Protein AF-A0A662AS68-F1 (afdb_monomer_lite)

Sequence (261 aa):
ACDVFFGNKAKFYAAAYEDQKDNLTLKVEIIEKAESLSNSKEWKETTNELIQLQKRWKEIGPVPRRDSDKLWKRFRAACDTFFNNKSKYFENIDSTFEENLKTKELIVKELEAFSVKDDLKENMAALKDFQSRFNAIGYVPSGKKEWIKDQFRHAQDNLLEKTGMDEYERSVFKFRYRIEGMMHAPRADMKLNFERDKLINKLQQLRSDMGVWENNIGFFKQSDSSEGTIHGFQEKIDEAHKRIEVLEKKIRILDDMENEN

pLDDT: mean 90.78, std 7.27, range [48.0, 98.12]

Structure (mmCIF, N/CA/C/O backbone):
data_AF-A0A662AS68-F1
#
_entry.id   AF-A0A662AS68-F1
#
loop_
_atom_site.group_PDB
_atom_site.id
_atom_site.type_symbol
_atom_site.label_atom_id
_atom_site.label_alt_id
_atom_site.label_comp_id
_atom_site.label_asym_id
_atom_site.label_entity_id
_atom_site.label_seq_id
_atom_site.pdbx_PDB_ins_code
_atom_site.Cartn_x
_atom_site.Cartn_y
_atom_site.Cartn_z
_atom_site.occupancy
_atom_site.B_iso_or_equiv
_atom_site.auth_seq_id
_atom_site.auth_comp_id
_atom_site.auth_asym_id
_atom_site.auth_atom_id
_atom_site.pdbx_PDB_model_num
ATOM 1 N N . ALA A 1 1 ? 46.477 30.763 -58.321 1.00 61.00 1 ALA A N 1
ATOM 2 C CA . ALA A 1 1 ? 45.172 30.907 -57.631 1.00 61.00 1 ALA A CA 1
ATOM 3 C C . ALA A 1 1 ? 44.337 29.621 -57.701 1.00 61.00 1 ALA A C 1
ATOM 5 O O . ALA A 1 1 ? 43.916 29.153 -56.651 1.00 61.00 1 ALA A O 1
ATOM 6 N N . CYS A 1 2 ? 44.156 29.010 -58.885 1.00 64.50 2 CYS A N 1
ATOM 7 C CA . CYS A 1 2 ? 43.445 27.726 -59.035 1.00 64.50 2 CYS A CA 1
ATOM 8 C C . CYS A 1 2 ? 44.091 26.562 -58.256 1.00 64.50 2 CYS A C 1
ATOM 10 O O . CYS A 1 2 ? 43.394 25.892 -57.502 1.00 64.50 2 CYS A O 1
ATOM 12 N N . ASP A 1 3 ? 45.412 26.370 -58.344 1.00 70.56 3 ASP A N 1
ATOM 13 C CA . ASP A 1 3 ? 46.086 25.228 -57.688 1.00 70.56 3 ASP A CA 1
ATOM 14 C C . ASP A 1 3 ? 46.014 25.272 -56.156 1.00 70.56 3 ASP A C 1
ATOM 16 O O . ASP A 1 3 ? 45.835 24.249 -55.497 1.00 70.56 3 ASP A O 1
ATOM 20 N N . VAL A 1 4 ? 46.066 26.475 -55.577 1.00 77.50 4 VAL A N 1
ATOM 21 C CA . VAL A 1 4 ? 45.908 26.687 -54.129 1.00 77.50 4 VAL A CA 1
ATOM 22 C C . VAL A 1 4 ? 44.473 26.376 -53.687 1.00 77.50 4 VAL A C 1
ATOM 24 O O . VAL A 1 4 ? 44.270 25.750 -52.649 1.00 77.50 4 VAL A O 1
ATOM 27 N N . PHE A 1 5 ? 43.469 26.748 -54.490 1.00 80.31 5 PHE A N 1
ATOM 28 C CA . PHE A 1 5 ? 42.065 26.429 -54.220 1.00 80.31 5 PHE A CA 1
ATOM 29 C C . PHE A 1 5 ? 41.790 24.920 -54.294 1.00 80.31 5 PHE A C 1
ATOM 31 O O . PHE A 1 5 ? 41.197 24.370 -53.367 1.00 80.31 5 PHE A O 1
ATOM 38 N N . PHE A 1 6 ? 42.252 24.228 -55.342 1.00 82.75 6 PHE A N 1
ATOM 39 C CA . PHE A 1 6 ? 42.076 22.775 -55.468 1.00 82.75 6 PHE A CA 1
ATOM 40 C C . PHE A 1 6 ? 42.861 21.993 -54.405 1.00 82.75 6 PHE A C 1
ATOM 42 O O . PHE A 1 6 ? 42.336 21.016 -53.871 1.00 82.75 6 PHE A O 1
ATOM 49 N N . GLY A 1 7 ? 44.057 22.456 -54.023 1.00 82.00 7 GLY A N 1
ATOM 50 C CA . GLY A 1 7 ? 44.822 21.887 -52.911 1.00 82.00 7 GLY A CA 1
ATOM 51 C C . GLY A 1 7 ? 44.114 22.037 -51.559 1.00 82.00 7 GLY A C 1
ATOM 52 O O . GLY A 1 7 ? 44.009 21.069 -50.806 1.00 82.00 7 GLY A O 1
ATOM 53 N N . ASN A 1 8 ? 43.557 23.216 -51.266 1.00 84.19 8 ASN A N 1
ATOM 54 C CA . ASN A 1 8 ? 42.771 23.445 -50.047 1.00 84.19 8 ASN A CA 1
ATOM 55 C C . ASN A 1 8 ? 41.463 22.642 -50.046 1.00 84.19 8 ASN A C 1
ATOM 57 O O . ASN A 1 8 ? 41.086 22.072 -49.024 1.00 84.19 8 ASN A O 1
ATOM 61 N N . LYS A 1 9 ? 40.804 22.535 -51.204 1.00 84.19 9 LYS A N 1
ATOM 62 C CA . LYS A 1 9 ? 39.606 21.715 -51.403 1.00 84.19 9 LYS A CA 1
ATOM 63 C C . LYS A 1 9 ? 39.893 20.235 -51.128 1.00 84.19 9 LYS A C 1
ATOM 65 O O . LYS A 1 9 ? 39.152 19.606 -50.383 1.00 84.19 9 LYS A O 1
ATOM 70 N N . ALA A 1 10 ? 40.980 19.688 -51.675 1.00 84.62 10 ALA A N 1
ATOM 71 C CA . ALA A 1 10 ? 41.384 18.303 -51.438 1.00 84.62 10 ALA A CA 1
ATOM 72 C C . ALA A 1 10 ? 41.679 18.029 -49.954 1.00 84.62 10 ALA A C 1
ATOM 74 O O . ALA A 1 10 ? 41.188 17.043 -49.410 1.00 84.62 10 ALA A O 1
ATOM 75 N N . LYS A 1 11 ? 42.402 18.935 -49.277 1.00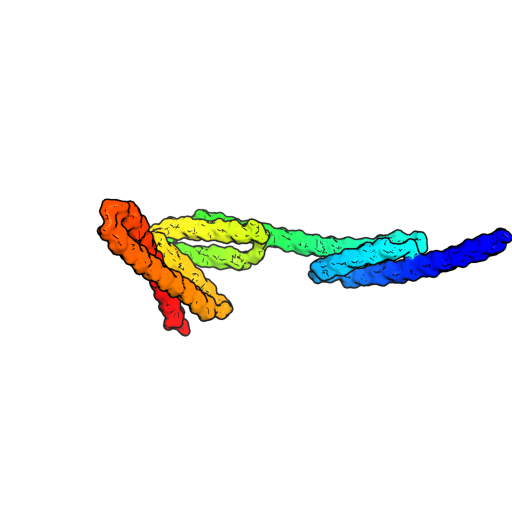 87.06 11 LYS A N 1
ATOM 76 C CA . LYS A 1 11 ? 42.659 18.840 -47.829 1.00 87.06 11 LYS A CA 1
ATOM 77 C C . LYS A 1 11 ? 41.370 18.868 -47.002 1.00 87.06 11 LYS A C 1
ATOM 79 O O . LYS A 1 11 ? 41.227 18.066 -46.088 1.00 87.06 11 LYS A O 1
ATOM 84 N N . PHE A 1 12 ? 40.422 19.742 -47.344 1.00 86.19 12 PHE A N 1
ATOM 85 C CA . PHE A 1 12 ? 39.125 19.827 -46.667 1.00 86.19 12 PHE A CA 1
ATOM 86 C C . PHE A 1 12 ? 38.309 18.533 -46.801 1.00 86.19 12 PHE A C 1
ATOM 88 O O . PHE A 1 12 ? 37.797 18.028 -45.807 1.00 86.19 12 PHE A O 1
ATOM 95 N N . TYR A 1 13 ? 38.213 17.962 -48.007 1.00 85.44 13 TYR A N 1
ATOM 96 C CA . TYR A 1 13 ? 37.494 16.697 -48.202 1.00 85.44 13 TYR A CA 1
ATOM 97 C C . TYR A 1 13 ? 38.197 15.502 -47.556 1.00 85.44 13 TYR A C 1
ATOM 99 O O . TYR A 1 13 ? 37.508 14.599 -47.091 1.00 85.44 13 TYR A O 1
ATOM 107 N N . ALA A 1 14 ? 39.533 15.493 -47.506 1.00 85.44 14 ALA A N 1
ATOM 108 C CA . ALA A 1 14 ? 40.285 14.460 -46.800 1.00 85.44 14 ALA A CA 1
ATOM 109 C C . ALA A 1 14 ? 40.010 14.509 -45.287 1.00 85.44 14 ALA A C 1
ATOM 111 O O . ALA A 1 14 ? 39.657 13.486 -44.708 1.00 85.44 14 ALA A O 1
ATOM 112 N N . ALA A 1 15 ? 40.060 15.700 -44.678 1.00 87.38 15 ALA A N 1
ATOM 113 C CA . ALA A 1 15 ? 39.722 15.891 -43.265 1.00 87.38 15 ALA A CA 1
ATOM 114 C C . ALA A 1 15 ? 38.260 15.513 -42.965 1.00 87.38 15 ALA A C 1
ATOM 116 O O . ALA A 1 15 ? 37.994 14.734 -42.059 1.00 87.38 15 ALA A O 1
ATOM 117 N N . ALA A 1 16 ? 37.309 15.959 -43.794 1.00 87.50 16 ALA A N 1
ATOM 118 C CA . ALA A 1 16 ? 35.896 15.613 -43.628 1.00 87.50 16 ALA A CA 1
ATOM 119 C C . ALA A 1 16 ? 35.608 14.108 -43.797 1.00 87.50 16 ALA A C 1
ATOM 121 O O . ALA A 1 16 ? 34.606 13.608 -43.280 1.00 87.50 16 ALA A O 1
ATOM 122 N N . TYR A 1 17 ? 36.439 13.388 -44.556 1.00 87.44 17 TYR A N 1
ATOM 123 C CA . TYR A 1 17 ? 36.350 11.935 -44.698 1.00 87.44 17 TYR A CA 1
ATOM 124 C C . TYR A 1 17 ? 36.891 11.208 -43.459 1.00 87.44 17 TYR A C 1
ATOM 126 O O . TYR A 1 17 ? 36.276 10.238 -43.015 1.00 87.44 17 TYR A O 1
ATOM 134 N N . GLU A 1 18 ? 37.992 11.696 -42.882 1.00 89.69 18 GLU A N 1
ATOM 135 C CA . GLU A 1 18 ? 38.536 11.220 -41.603 1.00 89.69 18 GLU A CA 1
ATOM 136 C C . GLU A 1 18 ? 37.505 11.410 -40.473 1.00 89.69 18 GLU A C 1
ATOM 138 O O . GLU A 1 18 ? 37.104 10.434 -39.840 1.00 89.69 18 GLU A O 1
ATOM 143 N N . ASP A 1 19 ? 36.933 12.614 -40.341 1.00 92.06 19 ASP A N 1
ATOM 144 C CA . ASP A 1 19 ? 35.893 12.925 -39.348 1.00 92.06 19 ASP A CA 1
ATOM 145 C C . ASP A 1 19 ? 34.659 12.014 -39.493 1.00 92.06 19 ASP A C 1
ATOM 147 O O . ASP A 1 19 ? 34.072 11.552 -38.514 1.00 92.06 19 ASP A O 1
ATOM 151 N N . GLN A 1 20 ? 34.243 11.720 -40.731 1.00 92.12 20 GLN A N 1
ATOM 152 C CA . GLN A 1 20 ? 33.129 10.805 -41.001 1.00 92.12 20 GLN A CA 1
ATOM 153 C C . GLN A 1 20 ? 33.424 9.366 -40.563 1.00 92.12 20 GLN A C 1
ATOM 155 O O . GLN A 1 20 ? 32.498 8.659 -40.155 1.00 92.12 20 GLN A O 1
ATOM 160 N N . LYS A 1 21 ? 34.682 8.922 -40.652 1.00 91.88 21 LYS A N 1
ATOM 161 C CA . LYS A 1 21 ? 35.120 7.591 -40.216 1.00 91.88 21 LYS A CA 1
ATOM 162 C C . LYS A 1 21 ? 35.175 7.496 -38.688 1.00 91.88 21 LYS A C 1
ATOM 164 O O . LYS A 1 21 ? 34.747 6.484 -38.128 1.00 91.88 21 LYS A O 1
ATOM 169 N N . ASP A 1 22 ? 35.599 8.556 -38.013 1.00 94.00 22 ASP A N 1
ATOM 170 C CA . ASP A 1 22 ? 35.577 8.625 -36.549 1.00 94.00 22 ASP A CA 1
ATOM 171 C C . ASP A 1 22 ? 34.136 8.657 -36.025 1.00 94.00 22 ASP A C 1
ATOM 173 O O . ASP A 1 22 ? 33.757 7.859 -35.164 1.00 94.00 22 ASP A O 1
ATOM 177 N N . ASN A 1 23 ? 33.275 9.475 -36.641 1.00 94.81 23 ASN A N 1
ATOM 178 C CA . ASN A 1 23 ? 31.839 9.498 -36.356 1.00 94.81 23 ASN A CA 1
ATOM 179 C C . ASN A 1 23 ? 31.177 8.130 -36.582 1.00 94.81 23 ASN A C 1
ATOM 181 O O . ASN A 1 23 ? 30.264 7.755 -35.841 1.00 94.81 23 ASN A O 1
ATOM 185 N N . LEU A 1 24 ? 31.612 7.383 -37.605 1.00 94.44 24 LEU A N 1
ATOM 186 C CA . LEU A 1 24 ? 31.125 6.031 -37.878 1.00 94.44 24 LEU A CA 1
ATOM 187 C C . LEU A 1 24 ? 31.453 5.097 -36.710 1.00 94.44 24 LEU A C 1
ATOM 189 O O . LEU A 1 24 ? 30.554 4.425 -36.209 1.00 94.44 24 LEU A O 1
ATOM 193 N N . THR A 1 25 ? 32.707 5.101 -36.256 1.00 95.06 25 THR A N 1
ATOM 194 C CA . THR A 1 25 ? 33.178 4.288 -35.124 1.00 95.06 25 THR A CA 1
ATOM 195 C C . THR A 1 25 ? 32.387 4.609 -33.857 1.00 95.06 25 THR A C 1
ATOM 197 O O . THR A 1 25 ? 31.791 3.715 -33.260 1.00 95.06 25 THR A O 1
ATOM 200 N N . LEU A 1 26 ? 32.253 5.894 -33.518 1.00 96.38 26 LEU A N 1
ATOM 201 C CA . LEU A 1 26 ? 31.494 6.337 -32.345 1.00 96.38 26 LEU A CA 1
ATOM 202 C C . LEU A 1 26 ? 30.012 5.928 -32.406 1.00 96.38 26 LEU A C 1
ATOM 204 O O . LEU A 1 26 ? 29.429 5.533 -31.395 1.00 96.38 26 LEU A O 1
ATOM 208 N N . LYS A 1 27 ? 29.378 6.000 -33.586 1.00 96.19 27 LYS A N 1
ATOM 209 C CA . LYS A 1 27 ? 27.985 5.548 -33.754 1.00 96.19 27 LYS A CA 1
ATOM 210 C C . LYS A 1 27 ? 27.854 4.032 -33.638 1.00 96.19 27 LYS A C 1
ATOM 212 O O . LYS A 1 27 ? 26.851 3.572 -33.096 1.00 96.19 27 LYS A O 1
ATOM 217 N N . VAL A 1 28 ? 28.837 3.264 -34.109 1.00 96.56 28 VAL A N 1
ATOM 218 C CA . VAL A 1 28 ? 28.867 1.804 -33.937 1.00 96.56 28 VAL A CA 1
ATOM 219 C C . VAL A 1 28 ? 28.997 1.431 -32.459 1.00 96.56 28 VAL A C 1
ATOM 221 O O . VAL A 1 28 ? 28.195 0.631 -31.989 1.00 96.56 28 VAL A O 1
ATOM 224 N N . GLU A 1 29 ? 29.893 2.071 -31.704 1.00 96.94 29 GLU A N 1
ATOM 225 C CA . GLU A 1 29 ? 30.041 1.838 -30.256 1.00 96.94 29 GLU A CA 1
ATOM 226 C C . GLU A 1 29 ? 28.741 2.118 -29.486 1.00 96.94 29 GLU A C 1
ATOM 228 O O . GLU A 1 29 ? 28.325 1.334 -28.630 1.00 96.94 29 GLU A O 1
ATOM 233 N N . ILE A 1 30 ? 28.056 3.221 -29.814 1.00 97.44 30 ILE A N 1
ATOM 234 C CA . ILE A 1 30 ? 26.751 3.550 -29.223 1.00 97.44 30 ILE A CA 1
ATOM 235 C C . ILE A 1 30 ? 25.722 2.456 -29.509 1.00 97.44 30 ILE A C 1
ATOM 237 O O . ILE A 1 30 ? 24.948 2.092 -28.621 1.00 97.44 30 ILE A O 1
ATOM 241 N N . ILE A 1 31 ? 25.696 1.946 -30.741 1.00 97.62 31 ILE A N 1
ATOM 242 C CA . ILE A 1 31 ? 24.777 0.882 -31.142 1.00 97.62 31 ILE A CA 1
ATOM 243 C C . ILE A 1 31 ? 25.064 -0.396 -30.368 1.00 97.62 31 ILE A C 1
ATOM 245 O O . ILE A 1 31 ? 24.139 -0.955 -29.793 1.00 97.62 31 ILE A O 1
ATOM 249 N N . GLU A 1 32 ? 26.316 -0.840 -30.323 1.00 97.44 32 GLU A N 1
ATOM 250 C CA . GLU A 1 32 ? 26.703 -2.070 -29.624 1.00 97.44 32 GLU A CA 1
ATOM 251 C C . GLU A 1 32 ? 26.361 -1.986 -28.137 1.00 97.44 32 GLU A C 1
ATOM 253 O O . GLU A 1 32 ? 25.820 -2.929 -27.552 1.00 97.44 32 GLU A O 1
ATOM 258 N N . LYS A 1 33 ? 26.577 -0.813 -27.534 1.00 96.75 33 LYS A N 1
ATOM 259 C CA . LYS A 1 33 ? 26.165 -0.573 -26.157 1.00 96.75 33 LYS A CA 1
ATOM 260 C C . LYS A 1 33 ? 24.644 -0.639 -26.003 1.00 96.75 33 LYS A C 1
ATOM 262 O O . LYS A 1 33 ? 24.166 -1.336 -25.110 1.00 96.75 33 LYS A O 1
ATOM 267 N N . ALA A 1 34 ? 23.874 0.012 -26.873 1.00 96.94 34 ALA A N 1
ATOM 268 C CA . ALA A 1 34 ? 22.412 -0.048 -26.834 1.00 96.94 34 ALA A CA 1
ATOM 269 C C . ALA A 1 34 ? 21.870 -1.472 -27.052 1.00 96.94 34 ALA A C 1
ATOM 271 O O . ALA A 1 34 ? 20.914 -1.879 -26.395 1.00 96.94 34 ALA A O 1
ATOM 272 N N . GLU A 1 35 ? 22.497 -2.254 -27.929 1.00 97.19 35 GLU A N 1
ATOM 273 C CA . GLU A 1 35 ? 22.156 -3.657 -28.172 1.00 97.19 35 GLU A CA 1
ATOM 274 C C . GLU A 1 35 ? 22.416 -4.524 -26.941 1.00 97.19 35 GLU A C 1
ATOM 276 O O . GLU A 1 35 ? 21.543 -5.309 -26.567 1.00 97.19 35 GLU A O 1
ATOM 281 N N . SER A 1 36 ? 23.547 -4.327 -26.254 1.00 97.00 36 SER A N 1
ATOM 282 C CA . SER A 1 36 ? 23.847 -5.035 -24.999 1.00 97.00 36 SER A CA 1
ATOM 283 C C . SER A 1 36 ? 22.804 -4.776 -23.903 1.00 97.00 36 SER A C 1
ATOM 285 O O . SER A 1 36 ? 22.556 -5.629 -23.054 1.00 97.00 36 SER A O 1
ATOM 287 N N . LEU A 1 37 ? 22.148 -3.615 -23.960 1.00 96.25 37 LEU A N 1
ATOM 288 C CA . LEU A 1 37 ? 21.135 -3.166 -23.008 1.00 96.25 37 LEU A CA 1
ATOM 289 C C . LEU A 1 37 ? 19.699 -3.538 -23.409 1.00 96.25 37 LEU A C 1
ATOM 291 O O . LEU A 1 37 ? 18.792 -3.454 -22.582 1.00 96.25 37 LEU A O 1
ATOM 295 N N . SER A 1 38 ? 19.477 -3.970 -24.654 1.00 93.62 38 SER A N 1
ATOM 296 C CA . SER A 1 38 ? 18.140 -4.161 -25.241 1.00 93.62 38 SER A CA 1
ATOM 297 C C . SER A 1 38 ? 17.237 -5.149 -24.481 1.00 93.62 38 SER A C 1
ATOM 299 O O . SER A 1 38 ? 16.014 -5.000 -24.478 1.00 93.62 38 SER A O 1
ATOM 301 N N . ASN A 1 39 ? 17.838 -6.126 -23.794 1.00 93.56 39 ASN A N 1
ATOM 302 C CA . ASN A 1 39 ? 17.148 -7.159 -23.010 1.00 93.56 39 ASN A CA 1
ATOM 303 C C . ASN A 1 39 ? 17.346 -7.017 -21.489 1.00 93.56 39 ASN A C 1
ATOM 305 O O . ASN A 1 39 ? 16.973 -7.918 -20.735 1.00 93.56 39 ASN A O 1
ATOM 309 N N . SER A 1 40 ? 17.946 -5.916 -21.029 1.00 94.38 40 SER A N 1
ATOM 310 C CA . SER A 1 40 ? 18.105 -5.643 -19.598 1.00 94.38 40 SER A CA 1
ATOM 311 C C . SER A 1 40 ? 16.744 -5.519 -18.909 1.00 94.38 40 SER A C 1
ATOM 313 O O . SER A 1 40 ? 15.815 -4.928 -19.459 1.00 94.38 40 SER A O 1
ATOM 315 N N . LYS A 1 41 ? 1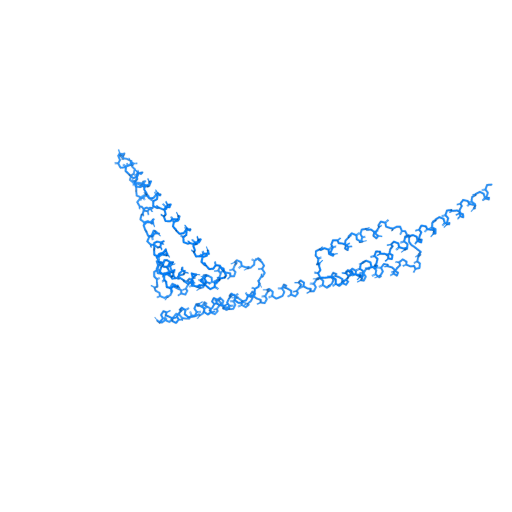6.643 -6.042 -17.683 1.00 93.00 41 LYS A N 1
ATOM 316 C CA . LYS A 1 41 ? 15.470 -5.884 -16.804 1.00 93.00 41 LYS A CA 1
ATOM 317 C C . LYS A 1 41 ? 15.660 -4.782 -15.758 1.00 93.00 41 LYS A C 1
ATOM 319 O O . LYS A 1 41 ? 14.727 -4.484 -15.016 1.00 93.00 41 LYS A O 1
ATOM 324 N N . GLU A 1 42 ? 16.827 -4.137 -15.731 1.00 94.62 42 GLU A N 1
ATOM 325 C CA . GLU A 1 42 ? 17.116 -2.991 -14.865 1.00 94.62 42 GLU A CA 1
ATOM 326 C C . GLU A 1 42 ? 16.478 -1.720 -15.441 1.00 94.62 42 GLU A C 1
ATOM 328 O O . GLU A 1 42 ? 17.136 -0.813 -15.955 1.00 94.62 42 GLU A O 1
ATOM 333 N N . TRP A 1 43 ? 15.141 -1.669 -15.405 1.00 94.25 43 TRP A N 1
ATOM 334 C CA . TRP A 1 43 ? 14.343 -0.728 -16.191 1.00 94.25 43 TRP A CA 1
ATOM 335 C C . TRP A 1 43 ? 14.740 0.733 -15.997 1.00 94.25 43 TRP A C 1
ATOM 337 O O . TRP A 1 43 ? 14.751 1.495 -16.963 1.00 94.25 43 TRP A O 1
ATOM 347 N N . LYS A 1 44 ? 15.037 1.152 -14.764 1.00 92.88 44 LYS A N 1
ATOM 348 C CA . LYS A 1 44 ? 15.368 2.546 -14.443 1.00 92.88 44 LYS A CA 1
ATOM 349 C C . LYS A 1 44 ? 16.762 2.921 -14.941 1.00 92.88 44 LYS A C 1
ATOM 351 O O . LYS A 1 44 ? 16.904 3.917 -15.647 1.00 92.88 44 LYS A O 1
ATOM 356 N N . GLU A 1 45 ? 17.762 2.121 -14.591 1.00 96.50 45 GLU A N 1
ATOM 357 C CA . GLU A 1 45 ? 19.161 2.371 -14.944 1.00 96.50 45 GLU A CA 1
ATOM 358 C C . GLU A 1 45 ? 19.358 2.310 -16.457 1.00 96.50 45 GLU A C 1
ATOM 360 O O . GLU A 1 45 ? 19.855 3.264 -17.054 1.00 96.50 45 GLU A O 1
ATOM 365 N N . THR A 1 46 ? 18.832 1.266 -17.101 1.00 96.62 46 THR A N 1
ATOM 366 C CA . THR A 1 46 ? 18.925 1.111 -18.552 1.00 96.62 46 THR A CA 1
ATOM 367 C C . THR A 1 46 ? 18.139 2.185 -19.315 1.00 96.62 46 THR A C 1
ATOM 369 O O . THR A 1 46 ? 18.607 2.649 -20.353 1.00 96.62 46 THR A O 1
ATOM 372 N N . THR A 1 47 ? 16.995 2.666 -18.800 1.00 96.38 47 THR A N 1
ATOM 373 C CA . THR A 1 47 ? 16.295 3.821 -19.411 1.00 96.38 47 THR A CA 1
ATOM 374 C C . THR A 1 47 ? 17.201 5.052 -19.428 1.00 96.38 47 THR A C 1
ATOM 376 O O . THR A 1 47 ? 17.314 5.715 -20.458 1.00 96.38 47 THR A O 1
ATOM 379 N N . ASN A 1 48 ? 17.856 5.357 -18.304 1.00 97.19 48 ASN A N 1
ATOM 380 C CA . ASN A 1 48 ? 18.749 6.509 -18.210 1.00 97.19 48 ASN A CA 1
ATOM 381 C C . ASN A 1 48 ? 19.934 6.368 -19.170 1.00 97.19 48 ASN A C 1
ATOM 383 O O . ASN A 1 48 ? 20.263 7.319 -19.878 1.00 97.19 48 ASN A O 1
ATOM 387 N N . GLU A 1 49 ? 20.538 5.183 -19.232 1.00 97.00 49 GLU A N 1
ATOM 388 C CA . GLU A 1 49 ? 21.677 4.907 -20.105 1.00 97.00 49 GLU A CA 1
ATOM 389 C C . GLU A 1 49 ? 21.309 5.025 -21.592 1.00 97.00 49 GLU A C 1
ATOM 391 O O . GLU A 1 49 ? 21.988 5.731 -22.338 1.00 97.00 49 GLU A O 1
ATOM 396 N N . LEU A 1 50 ? 20.181 4.449 -22.021 1.00 96.81 50 LEU A N 1
ATOM 397 C CA . LEU A 1 50 ? 19.697 4.583 -23.400 1.00 96.81 50 LEU A CA 1
ATOM 398 C C . LEU A 1 50 ? 19.362 6.038 -23.764 1.00 96.81 50 LEU A C 1
ATOM 400 O O . LEU A 1 50 ? 19.653 6.462 -24.882 1.00 96.81 50 LEU A O 1
ATOM 404 N N . ILE A 1 51 ? 18.812 6.833 -22.837 1.00 96.25 51 ILE A N 1
ATOM 405 C CA . ILE A 1 51 ? 18.583 8.272 -23.057 1.00 96.25 51 ILE A CA 1
ATOM 406 C C . ILE A 1 51 ? 19.912 9.009 -23.270 1.00 96.25 51 ILE A C 1
ATOM 408 O O . ILE A 1 51 ? 19.999 9.872 -24.146 1.00 96.25 51 ILE A O 1
ATOM 412 N N . GLN A 1 52 ? 20.958 8.677 -22.507 1.00 97.38 52 GLN A N 1
ATOM 413 C CA . GLN A 1 52 ? 22.282 9.279 -22.700 1.00 97.38 52 GLN A CA 1
ATOM 414 C C . GLN A 1 52 ? 22.904 8.870 -24.038 1.00 97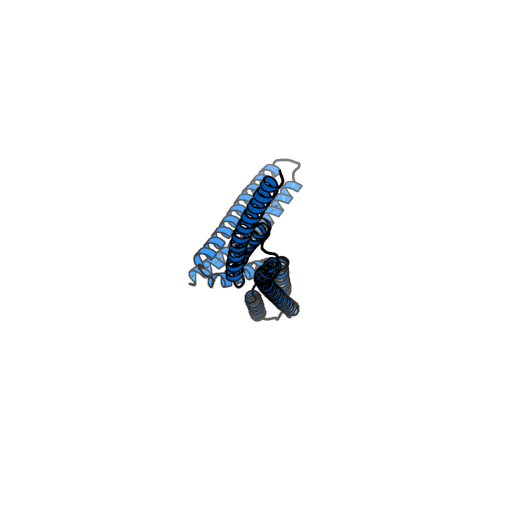.38 52 GLN A C 1
ATOM 416 O O . GLN A 1 52 ? 23.434 9.720 -24.752 1.00 97.38 52 GLN A O 1
ATOM 421 N N . LEU A 1 53 ? 22.767 7.603 -24.434 1.00 97.19 53 LEU A N 1
ATOM 422 C CA . LEU A 1 53 ? 23.202 7.130 -25.749 1.00 97.19 53 LEU A CA 1
ATOM 423 C C . LEU A 1 53 ? 22.464 7.849 -26.888 1.00 97.19 53 LEU A C 1
ATOM 425 O O . LEU A 1 53 ? 23.094 8.250 -27.863 1.00 97.19 53 LEU A O 1
ATOM 429 N N . GLN A 1 54 ? 21.157 8.095 -26.752 1.00 95.25 54 GLN A N 1
ATOM 430 C CA . GLN A 1 54 ? 20.382 8.878 -27.723 1.00 95.25 54 GLN A CA 1
ATOM 431 C C . GLN A 1 54 ? 20.838 10.339 -27.813 1.00 95.25 54 GLN A C 1
ATOM 433 O O . GLN A 1 54 ? 20.800 10.917 -28.900 1.00 95.25 54 GLN A O 1
ATOM 438 N N . LYS A 1 55 ? 21.255 10.952 -26.698 1.00 96.56 55 LYS A N 1
ATOM 439 C CA . LYS A 1 55 ? 21.840 12.303 -26.700 1.00 96.56 55 LYS A CA 1
ATOM 440 C C . LYS A 1 55 ? 23.189 12.308 -27.414 1.00 96.56 55 LYS A C 1
ATOM 442 O O . LYS A 1 55 ? 23.338 13.032 -28.394 1.00 96.56 55 LYS A O 1
ATOM 447 N N . ARG A 1 56 ? 24.103 11.415 -27.020 1.00 94.75 56 ARG A N 1
ATOM 448 C CA . ARG A 1 56 ? 25.428 11.276 -27.642 1.00 94.75 56 ARG A CA 1
ATOM 449 C C . ARG A 1 56 ? 25.326 10.982 -29.141 1.00 94.75 56 ARG A C 1
ATOM 451 O O . ARG A 1 56 ? 26.061 11.550 -29.936 1.00 94.75 56 ARG A O 1
ATOM 458 N N . TRP A 1 57 ? 24.359 10.163 -29.556 1.00 95.44 57 TRP A N 1
ATOM 459 C CA . TRP A 1 57 ? 24.085 9.889 -30.969 1.00 95.44 57 TRP A CA 1
ATOM 460 C C . TRP A 1 57 ? 23.794 11.157 -31.786 1.00 95.44 57 TRP A C 1
ATOM 462 O O . TRP A 1 57 ? 24.236 11.259 -32.932 1.00 95.44 57 TRP A O 1
ATOM 472 N N . LYS A 1 58 ? 23.037 12.105 -31.213 1.00 93.38 58 LYS A N 1
ATOM 473 C CA . LYS A 1 58 ? 22.672 13.379 -31.857 1.00 93.38 58 LYS A CA 1
ATOM 474 C C . LYS A 1 58 ? 23.831 14.373 -31.897 1.00 93.38 58 LYS A C 1
ATOM 476 O O . LYS A 1 58 ? 23.855 15.216 -32.785 1.00 93.38 58 LYS A O 1
ATOM 481 N N . GLU A 1 59 ? 24.752 14.280 -30.943 1.00 95.19 59 GLU A N 1
ATOM 482 C CA . GLU A 1 59 ? 25.957 15.114 -30.877 1.00 95.19 59 GLU A CA 1
ATOM 483 C C . GLU A 1 59 ? 27.010 14.680 -31.905 1.00 95.19 59 GLU A C 1
ATOM 485 O O . GLU A 1 59 ? 27.777 15.511 -32.386 1.00 95.19 59 GLU A O 1
ATOM 490 N N . ILE A 1 60 ? 27.030 13.397 -32.286 1.00 93.12 60 ILE A N 1
ATOM 491 C CA . ILE A 1 60 ? 27.955 12.900 -33.307 1.00 93.12 60 ILE A CA 1
ATOM 492 C C . ILE A 1 60 ? 27.550 13.416 -34.690 1.00 93.12 60 ILE A C 1
ATOM 494 O O . ILE A 1 60 ? 26.415 13.232 -35.149 1.00 93.12 60 ILE A O 1
ATOM 498 N N . GLY A 1 61 ? 28.539 13.974 -35.387 1.00 89.25 61 GLY A N 1
ATOM 499 C CA . GLY A 1 61 ? 28.414 14.527 -36.726 1.00 89.25 61 GLY A CA 1
ATOM 500 C C . GLY A 1 61 ? 28.010 13.522 -37.821 1.00 89.25 61 GLY A C 1
ATOM 501 O O . GLY A 1 61 ? 27.608 12.374 -37.569 1.00 89.25 61 GLY A O 1
ATOM 502 N N . PRO A 1 62 ? 28.052 13.959 -39.090 1.00 90.25 62 PRO A N 1
ATOM 503 C CA . PRO A 1 62 ? 27.646 13.129 -40.214 1.00 90.25 62 PRO A CA 1
ATOM 504 C C . PRO A 1 62 ? 28.564 11.910 -40.375 1.00 90.25 62 PRO A C 1
ATOM 506 O O . PRO A 1 62 ? 29.752 11.949 -40.064 1.00 90.25 62 PRO A O 1
ATOM 509 N N . VAL A 1 63 ? 27.989 10.833 -40.902 1.00 93.12 63 VAL A N 1
ATOM 510 C CA . VAL A 1 63 ? 28.678 9.597 -41.309 1.00 93.12 63 VAL A CA 1
ATOM 511 C C . VAL A 1 63 ? 28.517 9.416 -42.820 1.00 93.12 63 VAL A C 1
ATOM 513 O O . VAL A 1 63 ? 27.664 10.092 -43.412 1.00 93.12 63 VAL A O 1
ATOM 516 N N . PRO A 1 64 ? 29.272 8.511 -43.471 1.00 90.44 64 PRO A N 1
ATOM 517 C CA . PRO A 1 64 ? 29.103 8.249 -44.893 1.00 90.44 64 PRO A CA 1
ATOM 518 C C . PRO A 1 64 ? 27.643 7.925 -45.224 1.00 90.44 64 PRO A C 1
ATOM 520 O O . PRO A 1 64 ? 26.992 7.128 -44.542 1.00 90.44 64 PRO A O 1
ATOM 523 N N . ARG A 1 65 ? 27.112 8.539 -46.290 1.00 85.75 65 ARG A N 1
ATOM 524 C CA . ARG A 1 65 ? 25.682 8.441 -46.652 1.00 85.75 65 ARG A CA 1
ATOM 525 C C . ARG A 1 65 ? 25.175 7.001 -46.747 1.00 85.75 65 ARG A C 1
ATOM 527 O O . ARG A 1 65 ? 24.036 6.740 -46.385 1.00 85.75 65 ARG A O 1
ATOM 534 N N . ARG A 1 66 ? 26.024 6.074 -47.203 1.00 90.56 66 ARG A N 1
ATOM 535 C CA . ARG A 1 66 ? 25.691 4.649 -47.347 1.00 90.56 66 ARG A CA 1
ATOM 536 C C . ARG A 1 66 ? 25.380 3.967 -46.009 1.00 90.56 66 ARG A C 1
ATOM 538 O O . ARG A 1 66 ? 24.585 3.033 -45.982 1.00 90.56 66 ARG A O 1
ATOM 545 N N . ASP A 1 67 ? 25.990 4.427 -44.920 1.00 91.12 67 ASP A N 1
ATOM 546 C CA . ASP A 1 67 ? 25.912 3.778 -43.608 1.00 91.12 67 ASP A CA 1
ATOM 547 C C . ASP A 1 67 ? 24.914 4.467 -42.667 1.00 91.12 67 ASP A C 1
ATOM 549 O O . ASP A 1 67 ? 24.405 3.833 -41.743 1.00 91.12 67 ASP A O 1
ATOM 553 N N . SER A 1 68 ? 24.576 5.736 -42.924 1.00 90.69 68 SER A N 1
ATOM 554 C CA . SER A 1 68 ? 23.722 6.554 -42.051 1.00 90.69 68 SER A CA 1
ATOM 555 C C . SER A 1 68 ? 22.378 5.895 -41.719 1.00 90.69 68 SER A C 1
ATOM 557 O O . SER A 1 68 ? 22.074 5.686 -40.541 1.00 90.69 68 SER A O 1
ATOM 559 N N . ASP A 1 69 ? 21.615 5.488 -42.737 1.00 93.25 69 ASP A N 1
ATOM 560 C CA . ASP A 1 69 ? 20.299 4.866 -42.545 1.00 93.25 69 ASP A CA 1
ATOM 561 C C . ASP A 1 69 ? 20.398 3.500 -41.864 1.00 93.25 69 ASP A C 1
ATOM 563 O O . ASP A 1 69 ? 19.569 3.153 -41.021 1.00 93.25 69 ASP A O 1
ATOM 567 N N . LYS A 1 70 ? 21.421 2.713 -42.219 1.00 95.44 70 LYS A N 1
ATOM 568 C CA . LYS A 1 70 ? 21.643 1.381 -41.650 1.00 95.44 70 LYS A CA 1
ATOM 569 C C . LYS A 1 70 ? 21.933 1.476 -40.155 1.00 95.44 70 LYS A C 1
ATOM 571 O O . LYS A 1 70 ? 21.325 0.752 -39.369 1.00 95.44 70 LYS A O 1
ATOM 576 N N . LEU A 1 71 ? 22.836 2.376 -39.768 1.00 95.50 71 LEU A N 1
ATOM 577 C CA . LEU A 1 71 ? 23.197 2.588 -38.372 1.00 95.50 71 LEU A CA 1
ATOM 578 C C . LEU A 1 71 ? 22.010 3.133 -37.575 1.00 95.50 71 LEU A C 1
ATOM 580 O O . LEU A 1 71 ? 21.734 2.635 -36.487 1.00 95.50 71 LEU A O 1
ATOM 584 N N . TRP A 1 72 ? 21.260 4.090 -38.129 1.00 94.81 72 TRP A N 1
ATOM 585 C CA . TRP A 1 72 ? 20.073 4.621 -37.462 1.00 94.81 72 TRP A CA 1
ATOM 586 C C . TRP A 1 72 ? 19.010 3.548 -37.217 1.00 94.81 72 TRP A C 1
ATOM 588 O O . TRP A 1 72 ? 18.497 3.435 -36.104 1.00 94.81 72 TRP A O 1
ATOM 598 N N . LYS A 1 73 ? 18.711 2.718 -38.226 1.00 96.88 73 LYS A N 1
ATOM 599 C CA . LYS A 1 73 ? 17.765 1.602 -38.078 1.00 96.88 73 LYS A CA 1
ATOM 600 C C . LYS A 1 73 ? 18.216 0.618 -36.999 1.00 96.88 73 LYS A C 1
ATOM 602 O O . LYS A 1 73 ? 17.390 0.206 -36.191 1.00 96.88 73 LYS A O 1
ATOM 607 N N . ARG A 1 74 ? 19.510 0.277 -36.960 1.00 97.06 74 ARG A N 1
ATOM 608 C CA . ARG A 1 74 ? 20.084 -0.643 -35.963 1.00 97.06 74 ARG A CA 1
ATOM 609 C C . ARG A 1 74 ? 20.003 -0.065 -34.545 1.00 97.06 74 ARG A C 1
ATOM 611 O O . ARG A 1 74 ? 19.489 -0.729 -33.652 1.00 97.06 74 ARG A O 1
ATOM 618 N N . PHE A 1 75 ? 20.409 1.193 -34.360 1.00 97.06 75 PHE A N 1
ATOM 619 C CA . PHE A 1 75 ? 20.310 1.885 -33.071 1.00 97.06 75 PHE A CA 1
ATOM 620 C C . PHE A 1 75 ? 18.866 1.950 -32.570 1.00 97.06 75 PHE A C 1
ATOM 622 O O . PHE A 1 75 ? 18.567 1.583 -31.434 1.00 97.06 75 PHE A O 1
ATOM 629 N N . ARG A 1 76 ? 17.953 2.377 -33.449 1.00 96.75 76 ARG A N 1
ATOM 630 C CA . ARG A 1 76 ? 16.537 2.496 -33.119 1.00 96.75 76 ARG A CA 1
ATOM 631 C C . ARG A 1 76 ? 15.931 1.147 -32.747 1.00 96.75 76 ARG A C 1
ATOM 633 O O . ARG A 1 76 ? 15.232 1.079 -31.747 1.00 96.75 76 ARG A O 1
ATOM 640 N N . ALA A 1 77 ? 16.231 0.086 -33.494 1.00 97.62 77 ALA A N 1
ATOM 641 C CA . ALA A 1 77 ? 15.732 -1.253 -33.192 1.00 97.62 77 ALA A CA 1
ATOM 642 C C . ALA A 1 77 ? 16.156 -1.734 -31.792 1.00 97.62 77 ALA A C 1
ATOM 644 O O . ALA A 1 77 ? 15.340 -2.315 -31.075 1.00 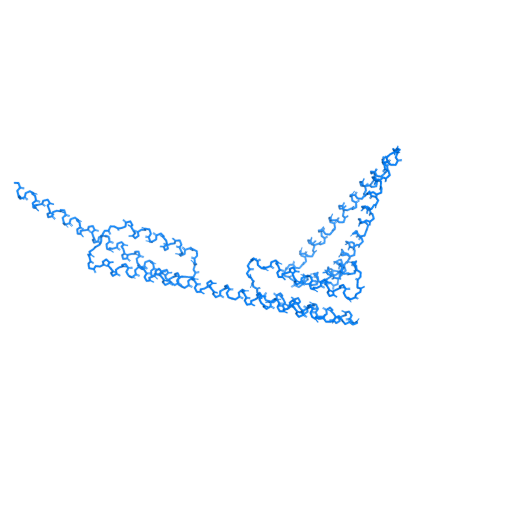97.62 77 ALA A O 1
ATOM 645 N N . ALA A 1 78 ? 17.394 -1.449 -31.371 1.00 96.00 78 ALA A N 1
ATOM 646 C CA . ALA A 1 78 ? 17.870 -1.777 -30.028 1.00 96.00 78 ALA A CA 1
ATOM 647 C C . ALA A 1 78 ? 17.096 -1.014 -28.936 1.00 96.00 78 ALA A C 1
ATOM 649 O O . ALA A 1 78 ? 16.633 -1.620 -27.967 1.00 96.00 78 ALA A O 1
ATOM 650 N N . CYS A 1 79 ? 16.890 0.298 -29.117 1.00 96.44 79 CYS A N 1
ATOM 651 C CA . CYS A 1 79 ? 16.080 1.104 -28.200 1.00 96.44 79 CYS A CA 1
ATOM 652 C C . CYS A 1 79 ? 14.617 0.636 -28.155 1.00 96.44 79 CYS A C 1
ATOM 654 O O . CYS A 1 79 ? 14.071 0.442 -27.070 1.00 96.44 79 CYS A O 1
ATOM 656 N N . ASP A 1 80 ? 13.992 0.441 -29.319 1.00 97.00 80 ASP A N 1
ATOM 657 C CA . ASP A 1 80 ? 12.591 0.030 -29.441 1.00 97.00 80 ASP A CA 1
ATOM 658 C C . ASP A 1 80 ? 12.372 -1.334 -28.769 1.00 97.00 80 ASP A C 1
ATOM 660 O O . ASP A 1 80 ? 11.382 -1.521 -28.068 1.00 97.00 80 ASP A O 1
ATOM 664 N N . THR A 1 81 ? 13.322 -2.267 -28.898 1.00 97.06 81 THR A N 1
ATOM 665 C CA . THR A 1 81 ? 13.272 -3.572 -28.214 1.00 97.06 81 THR A CA 1
ATOM 666 C C . THR A 1 81 ? 13.185 -3.409 -26.696 1.00 97.06 81 THR A C 1
ATOM 668 O O . THR A 1 81 ? 12.274 -3.959 -26.074 1.00 97.06 81 THR A O 1
ATOM 671 N N . PHE A 1 82 ? 14.065 -2.600 -26.097 1.00 97.19 82 PHE A N 1
ATOM 672 C CA . PHE A 1 82 ? 14.042 -2.350 -24.654 1.00 97.19 82 PHE A CA 1
ATOM 673 C C . PHE A 1 82 ? 12.734 -1.696 -24.195 1.00 97.19 82 PHE A C 1
ATOM 675 O O . PHE A 1 82 ? 12.104 -2.170 -23.248 1.00 97.19 82 PHE A O 1
ATOM 682 N N . PHE A 1 83 ? 12.299 -0.621 -24.862 1.00 95.38 83 PHE A N 1
ATOM 683 C CA . PHE A 1 83 ? 11.093 0.104 -24.453 1.00 95.38 83 PHE A CA 1
ATOM 684 C C . PHE A 1 83 ? 9.818 -0.721 -24.653 1.00 95.38 83 PHE A C 1
ATOM 686 O O . PHE A 1 83 ? 8.940 -0.672 -23.795 1.00 95.38 83 PHE A O 1
ATOM 693 N N . ASN A 1 84 ? 9.740 -1.540 -25.706 1.00 96.25 84 ASN A N 1
ATOM 694 C CA . ASN A 1 84 ? 8.637 -2.481 -25.901 1.00 96.25 84 ASN A CA 1
ATOM 695 C C . ASN A 1 84 ? 8.609 -3.552 -24.803 1.00 96.25 84 ASN A C 1
ATOM 697 O O . ASN A 1 84 ? 7.544 -3.845 -24.263 1.00 96.25 84 ASN A O 1
ATOM 701 N N . ASN A 1 85 ? 9.765 -4.119 -24.440 1.00 94.44 85 ASN A N 1
ATOM 702 C CA . ASN A 1 85 ? 9.867 -5.098 -23.353 1.00 94.44 85 ASN A CA 1
ATOM 703 C C . ASN A 1 85 ? 9.453 -4.488 -22.008 1.00 94.44 85 ASN A C 1
ATOM 705 O O . ASN A 1 85 ? 8.679 -5.092 -21.265 1.00 94.44 85 ASN A O 1
ATOM 709 N N . LYS A 1 86 ? 9.918 -3.267 -21.730 1.00 94.19 86 LYS A N 1
ATOM 710 C CA . LYS A 1 86 ? 9.538 -2.495 -20.547 1.00 94.19 86 LYS A CA 1
ATOM 711 C C . LYS A 1 86 ? 8.030 -2.232 -20.512 1.00 94.19 86 LYS A C 1
ATOM 713 O O . LYS A 1 86 ? 7.412 -2.503 -19.489 1.00 94.19 86 LYS A O 1
ATOM 718 N N . SER A 1 87 ? 7.438 -1.743 -21.608 1.00 93.19 87 SER A N 1
ATOM 719 C CA . SER A 1 87 ? 5.992 -1.466 -21.689 1.00 93.19 87 SER A CA 1
ATOM 720 C C . SER A 1 87 ? 5.181 -2.721 -21.393 1.00 93.19 87 SER A C 1
ATOM 722 O O . SER A 1 87 ? 4.394 -2.730 -20.454 1.00 93.19 87 SER A O 1
ATOM 724 N N . LYS A 1 88 ? 5.476 -3.825 -22.092 1.00 92.81 88 LYS A N 1
ATOM 725 C CA . LYS A 1 88 ? 4.809 -5.118 -21.880 1.00 92.81 88 LYS A CA 1
ATOM 726 C C . LYS A 1 88 ? 4.927 -5.615 -20.441 1.00 92.81 88 LYS A C 1
ATOM 728 O O . LYS A 1 88 ? 3.980 -6.179 -19.904 1.00 92.81 88 LYS A O 1
ATOM 733 N N . TYR A 1 89 ? 6.089 -5.441 -19.810 1.00 91.00 89 TYR A N 1
ATOM 734 C CA . TYR A 1 89 ? 6.287 -5.841 -18.419 1.00 91.00 89 TYR A CA 1
ATOM 735 C C . TYR A 1 89 ? 5.363 -5.069 -17.469 1.00 91.00 89 TYR A C 1
ATOM 737 O O . TYR A 1 89 ? 4.692 -5.685 -16.644 1.00 91.00 89 TYR A O 1
ATOM 745 N N . PHE A 1 90 ? 5.297 -3.742 -17.602 1.00 88.31 90 PHE A N 1
ATOM 746 C CA . PHE A 1 90 ? 4.442 -2.916 -16.747 1.00 88.31 90 PHE A CA 1
ATOM 747 C C . PHE A 1 90 ? 2.949 -3.076 -17.068 1.00 88.31 90 PHE A C 1
ATOM 749 O O . PHE A 1 90 ? 2.162 -3.155 -16.136 1.00 88.31 90 PHE A O 1
ATOM 756 N N . GLU A 1 91 ? 2.566 -3.251 -18.335 1.00 90.12 91 GLU A N 1
ATOM 757 C CA . GLU A 1 91 ? 1.184 -3.576 -18.729 1.00 90.12 91 GLU A CA 1
ATOM 758 C C . GLU A 1 91 ? 0.696 -4.883 -18.085 1.00 90.12 91 GLU A C 1
ATOM 760 O O . GLU A 1 91 ? -0.407 -4.940 -17.544 1.00 90.12 91 GLU A O 1
ATOM 765 N N . ASN A 1 92 ? 1.531 -5.929 -18.080 1.00 86.56 92 ASN A N 1
ATOM 766 C CA . ASN A 1 92 ? 1.194 -7.195 -17.423 1.00 86.56 92 ASN A CA 1
ATOM 767 C C . ASN A 1 92 ? 1.051 -7.038 -15.902 1.00 86.56 92 ASN A C 1
ATOM 769 O O . ASN A 1 92 ? 0.170 -7.652 -15.295 1.00 86.56 92 ASN A O 1
ATOM 773 N N . ILE A 1 93 ? 1.905 -6.221 -15.278 1.00 86.50 93 ILE A N 1
ATOM 774 C CA . ILE A 1 93 ? 1.815 -5.914 -13.846 1.00 86.50 93 ILE A CA 1
ATOM 775 C C . ILE A 1 93 ? 0.520 -5.166 -13.535 1.00 86.50 93 ILE A C 1
ATOM 777 O O . ILE A 1 93 ? -0.190 -5.560 -12.612 1.00 86.50 93 ILE A O 1
ATOM 781 N N . ASP A 1 94 ? 0.193 -4.137 -14.314 1.00 86.81 94 ASP A N 1
ATOM 782 C CA . ASP A 1 94 ? -1.025 -3.353 -14.125 1.00 86.81 94 ASP A CA 1
ATOM 783 C C . ASP A 1 94 ? -2.270 -4.232 -14.313 1.00 86.81 94 ASP A C 1
ATOM 785 O O . ASP A 1 94 ? -3.171 -4.199 -13.475 1.00 86.81 94 ASP A O 1
ATOM 789 N N . SER A 1 95 ? -2.284 -5.112 -15.324 1.00 90.69 95 SER A N 1
ATOM 790 C CA . SER A 1 95 ? -3.357 -6.102 -15.509 1.00 90.69 95 SER A CA 1
ATOM 791 C C . SER A 1 95 ? -3.486 -7.041 -14.306 1.00 90.69 95 SER A C 1
ATOM 793 O O . SER A 1 95 ? -4.588 -7.256 -13.804 1.00 90.69 95 SER A O 1
ATOM 795 N N . THR A 1 96 ? -2.363 -7.553 -13.791 1.00 93.50 96 THR A N 1
ATOM 796 C CA . THR A 1 96 ? -2.348 -8.423 -12.601 1.00 93.50 96 THR A CA 1
ATOM 797 C C . THR A 1 96 ? -2.904 -7.693 -11.376 1.00 93.50 96 THR A C 1
ATOM 799 O O . THR A 1 96 ? -3.642 -8.263 -10.574 1.00 93.50 96 THR A O 1
ATOM 802 N N . PHE A 1 97 ? -2.562 -6.415 -11.208 1.00 94.38 97 PHE A N 1
ATOM 803 C CA . PHE A 1 97 ? -3.058 -5.607 -10.101 1.00 94.38 97 PHE A CA 1
ATOM 804 C C . PHE A 1 97 ? -4.563 -5.358 -10.216 1.00 94.38 97 PHE A C 1
ATOM 806 O O . PHE A 1 97 ? -5.269 -5.486 -9.215 1.00 94.38 97 PHE A O 1
ATOM 813 N N . GLU A 1 98 ? -5.067 -5.057 -11.410 1.00 95.00 98 GLU A N 1
ATOM 814 C CA . GLU A 1 98 ? -6.505 -4.908 -11.660 1.00 95.00 98 GLU A CA 1
ATOM 815 C C . GLU A 1 98 ? -7.279 -6.217 -11.427 1.00 95.00 98 GLU A C 1
ATOM 817 O O . GLU A 1 98 ? -8.362 -6.209 -10.840 1.00 95.00 98 GLU A O 1
ATOM 822 N N . GLU A 1 99 ? -6.725 -7.369 -11.810 1.00 95.94 99 GLU A N 1
ATOM 823 C CA . GLU A 1 99 ? -7.306 -8.683 -11.497 1.00 95.94 99 GLU A CA 1
ATOM 824 C C . GLU A 1 99 ? -7.338 -8.959 -9.987 1.00 95.94 99 GLU A C 1
ATOM 826 O O . GLU A 1 99 ? -8.362 -9.394 -9.446 1.00 95.94 99 GLU A O 1
ATOM 831 N N . ASN A 1 100 ? -6.254 -8.636 -9.278 1.00 97.12 100 ASN A N 1
ATOM 832 C CA . ASN A 1 100 ? -6.205 -8.724 -7.820 1.00 97.12 100 ASN A CA 1
ATOM 833 C C . ASN A 1 100 ? -7.249 -7.808 -7.167 1.00 97.12 100 ASN A C 1
ATOM 835 O O . ASN A 1 100 ? -7.891 -8.210 -6.195 1.00 97.12 100 ASN A O 1
ATOM 839 N N . LEU A 1 101 ? -7.447 -6.595 -7.695 1.00 97.62 101 LEU A N 1
ATOM 840 C CA . LEU A 1 101 ? -8.464 -5.665 -7.207 1.00 97.62 101 LEU A CA 1
ATOM 841 C C . LEU A 1 101 ? -9.868 -6.252 -7.370 1.00 97.62 101 LEU A C 1
ATOM 843 O O . LEU A 1 101 ? -10.595 -6.335 -6.382 1.00 97.62 101 LEU A O 1
ATOM 847 N N . LYS A 1 102 ? -10.211 -6.744 -8.565 1.00 97.69 102 LYS A N 1
ATOM 848 C CA . LYS A 1 102 ? -11.502 -7.404 -8.828 1.00 97.69 102 LYS A CA 1
ATOM 849 C C . LYS A 1 102 ? -11.734 -8.591 -7.898 1.00 97.69 102 LYS A C 1
ATOM 851 O O . LYS A 1 102 ? -12.824 -8.756 -7.360 1.00 97.69 102 LYS A O 1
ATOM 856 N N . THR A 1 103 ? -10.703 -9.401 -7.664 1.00 97.75 103 THR A N 1
ATOM 857 C CA . THR A 1 103 ? -10.799 -10.554 -6.759 1.00 97.75 103 THR A CA 1
ATOM 858 C C . THR A 1 103 ? -11.059 -10.107 -5.317 1.00 97.75 103 THR A C 1
ATOM 860 O O . THR A 1 103 ? -11.897 -10.692 -4.633 1.00 97.75 103 THR A O 1
ATOM 863 N N . LYS A 1 104 ? -10.411 -9.029 -4.852 1.00 98.12 104 LYS A N 1
ATOM 864 C CA . LYS A 1 104 ? -10.697 -8.442 -3.532 1.00 98.12 104 LYS A CA 1
ATOM 865 C C . LYS A 1 104 ? -12.107 -7.858 -3.446 1.00 98.12 104 LYS A C 1
ATOM 867 O O . LYS A 1 104 ? -12.763 -8.053 -2.430 1.00 98.12 104 LYS A O 1
ATOM 872 N N . GLU A 1 105 ? -12.592 -7.195 -4.492 1.00 98.00 105 GLU A N 1
ATOM 873 C CA . GLU A 1 105 ? -13.971 -6.688 -4.552 1.00 98.00 105 GLU A CA 1
ATOM 874 C C . GLU A 1 105 ? -15.006 -7.818 -4.482 1.00 98.00 105 GLU A C 1
ATOM 876 O O . GLU A 1 105 ? -16.034 -7.665 -3.828 1.00 98.00 105 GLU A O 1
ATOM 881 N N . LEU A 1 106 ? -14.737 -8.965 -5.115 1.00 98.06 106 LEU A N 1
ATOM 882 C CA . LEU A 1 106 ? -15.598 -10.146 -5.008 1.00 98.06 106 LEU A CA 1
ATOM 883 C C . LEU A 1 106 ? -15.651 -10.678 -3.573 1.00 98.06 106 LEU A C 1
ATOM 885 O O . LEU A 1 106 ? -16.741 -10.937 -3.076 1.00 98.06 106 LEU A O 1
ATOM 889 N N . ILE A 1 107 ? -14.510 -10.752 -2.881 1.00 97.94 107 ILE A N 1
ATOM 890 C CA . ILE A 1 107 ? -14.467 -11.136 -1.460 1.00 97.94 107 ILE A CA 1
ATOM 891 C C . ILE A 1 107 ? -15.304 -10.182 -0.604 1.00 97.94 107 ILE A C 1
ATOM 893 O O . ILE A 1 107 ? -16.045 -10.638 0.262 1.00 97.94 107 ILE A O 1
ATOM 897 N N . VAL A 1 108 ? -15.204 -8.869 -0.840 1.00 97.81 108 VAL A N 1
ATOM 898 C CA . VAL A 1 108 ? -16.015 -7.874 -0.119 1.00 97.81 108 VAL A CA 1
ATOM 899 C C . VAL A 1 108 ? -17.504 -8.126 -0.357 1.00 97.81 108 VAL A C 1
ATOM 901 O O . VAL A 1 108 ? -18.258 -8.210 0.606 1.00 97.81 108 VAL A O 1
ATOM 904 N N . LYS A 1 109 ? -17.922 -8.335 -1.611 1.00 97.75 109 LYS A N 1
ATOM 905 C CA . LYS A 1 109 ? -19.325 -8.632 -1.947 1.00 97.75 109 LYS A CA 1
ATOM 906 C C . LYS A 1 109 ? -19.823 -9.932 -1.317 1.00 97.75 109 LYS A C 1
ATOM 908 O O . LYS A 1 109 ? -20.957 -9.987 -0.852 1.00 97.75 109 LYS A O 1
ATOM 913 N N . GLU A 1 110 ? -18.998 -10.978 -1.298 1.00 97.31 110 GLU A N 1
ATOM 914 C CA . GLU A 1 110 ? -19.333 -12.236 -0.622 1.00 97.31 110 GLU A CA 1
ATOM 915 C C . GLU A 1 110 ? -19.509 -12.038 0.889 1.00 97.31 110 GLU A C 1
ATOM 917 O O . GLU A 1 110 ? -20.450 -12.580 1.465 1.00 97.31 110 GLU A O 1
ATOM 922 N N . LEU A 1 111 ? -18.642 -11.238 1.520 1.00 96.38 111 LEU A N 1
ATOM 923 C CA . LEU A 1 111 ? -18.743 -10.897 2.938 1.00 96.38 111 LEU A CA 1
ATOM 924 C C . LEU A 1 111 ? -20.002 -10.068 3.236 1.00 96.38 111 LEU A C 1
ATOM 926 O O . LEU A 1 111 ? -20.690 -10.336 4.215 1.00 96.38 111 LEU A O 1
ATOM 930 N N . GLU A 1 112 ? -20.344 -9.099 2.388 1.00 95.06 112 GLU A N 1
ATOM 931 C CA . GLU A 1 112 ? -21.570 -8.297 2.526 1.00 95.06 112 GLU A CA 1
ATOM 932 C C . GLU A 1 112 ? -22.846 -9.135 2.370 1.00 95.06 112 GLU A C 1
ATOM 934 O O . GLU A 1 112 ? -23.847 -8.881 3.047 1.00 95.06 112 GLU A O 1
ATOM 939 N N . ALA A 1 113 ? -22.809 -10.140 1.492 1.00 95.62 113 ALA A N 1
ATOM 940 C CA . ALA A 1 113 ? -23.903 -11.082 1.276 1.00 95.62 113 ALA A CA 1
ATOM 941 C C . ALA A 1 113 ? -23.983 -12.177 2.355 1.00 95.62 113 ALA A C 1
ATOM 943 O O . ALA A 1 113 ? -24.984 -12.898 2.425 1.00 95.62 113 ALA A O 1
ATOM 944 N N . PHE A 1 114 ? -22.954 -12.322 3.195 1.00 94.38 114 PHE A N 1
ATOM 945 C CA . PHE A 1 114 ? -22.936 -1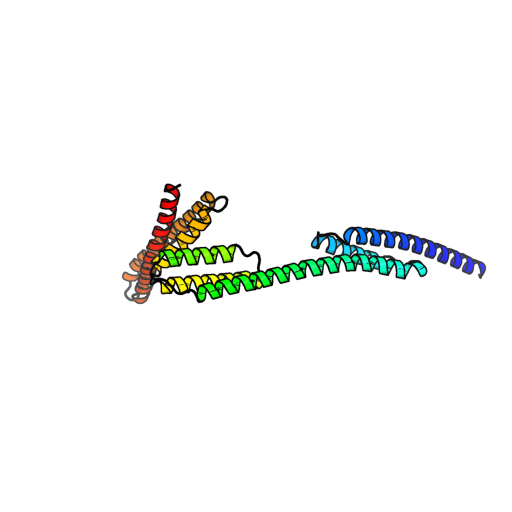3.328 4.245 1.00 94.38 114 PHE A CA 1
ATOM 946 C C . PHE A 1 114 ? -24.029 -13.042 5.280 1.00 94.38 114 PHE A C 1
ATOM 948 O O . PHE A 1 114 ? -24.115 -11.961 5.869 1.00 94.38 114 PHE A O 1
ATOM 955 N N . SER A 1 115 ? -24.878 -14.040 5.514 1.00 91.38 115 SER A N 1
ATOM 956 C CA . SER A 1 115 ? -25.926 -13.967 6.528 1.00 91.38 115 SER A CA 1
ATOM 957 C C . SER A 1 115 ? -25.365 -14.380 7.881 1.00 91.38 115 SER A C 1
ATOM 959 O O . SER A 1 115 ? -24.803 -15.467 8.013 1.00 91.38 115 SER A O 1
ATOM 961 N N . VAL A 1 116 ? -25.531 -13.510 8.876 1.00 89.94 116 VAL A N 1
ATOM 962 C CA . VAL A 1 116 ? -25.132 -13.794 10.256 1.00 89.94 116 VAL A CA 1
ATOM 963 C C . VAL A 1 116 ? -25.881 -15.016 10.766 1.00 89.94 116 VAL A C 1
ATOM 965 O O . VAL A 1 116 ? -27.091 -15.139 10.583 1.00 89.94 116 VAL A O 1
ATOM 968 N N . LYS A 1 117 ? -25.133 -15.920 11.391 1.00 89.25 117 LYS A N 1
ATOM 969 C CA . LYS A 1 117 ? -25.648 -17.125 12.033 1.00 89.25 117 LYS A CA 1
ATOM 970 C C . LYS A 1 117 ? -25.816 -16.900 13.531 1.00 89.25 117 LYS A C 1
ATOM 972 O O . LYS A 1 117 ? -25.136 -16.048 14.101 1.00 89.25 117 LYS A O 1
ATOM 977 N N . ASP A 1 118 ? -26.654 -17.708 14.171 1.00 86.56 118 ASP A N 1
ATOM 978 C CA . ASP A 1 118 ? -26.865 -17.636 15.623 1.00 86.56 118 ASP A CA 1
ATOM 979 C C . ASP A 1 118 ? -25.607 -18.040 16.412 1.00 86.56 118 ASP A C 1
ATOM 981 O O . ASP A 1 118 ? -25.336 -17.495 17.482 1.00 86.56 118 ASP A O 1
ATOM 985 N N . ASP A 1 119 ? -24.799 -18.966 15.877 1.00 86.88 119 ASP A N 1
ATOM 986 C CA . ASP A 1 119 ? -23.520 -19.329 16.489 1.00 86.88 119 ASP A CA 1
ATOM 987 C C . ASP A 1 119 ? -22.434 -18.306 16.139 1.00 86.88 119 ASP A C 1
ATOM 989 O O . ASP A 1 119 ? -21.931 -18.220 15.011 1.00 86.88 119 ASP A O 1
ATOM 993 N N . LEU A 1 120 ? -22.011 -17.570 17.164 1.00 81.94 120 LEU A N 1
ATOM 994 C CA . LEU A 1 120 ? -20.925 -16.614 17.073 1.00 81.94 120 LEU A CA 1
ATOM 995 C C . LEU A 1 120 ? -19.635 -17.249 16.541 1.00 81.94 120 LEU A C 1
ATOM 997 O O . LEU A 1 120 ? -18.944 -16.624 15.739 1.00 81.94 120 LEU A O 1
ATOM 1001 N N . LYS A 1 121 ? -19.311 -18.487 16.934 1.00 84.62 121 LYS A N 1
ATOM 1002 C CA . LYS A 1 121 ? -18.086 -19.169 16.490 1.00 84.62 121 LYS A CA 1
ATOM 1003 C C . LYS A 1 121 ? -18.075 -19.384 14.981 1.00 84.62 121 LYS A C 1
ATOM 1005 O O . LYS A 1 121 ? -17.022 -19.235 14.360 1.00 84.62 121 LYS A O 1
ATOM 1010 N N . GLU A 1 122 ? -19.228 -19.675 14.383 1.00 88.75 122 GLU A N 1
ATOM 1011 C CA . GLU A 1 122 ? -19.342 -19.825 12.932 1.00 88.75 122 GLU A CA 1
ATOM 1012 C C . GLU A 1 122 ? -19.140 -18.494 12.202 1.00 88.75 122 GLU A C 1
ATOM 1014 O O . GLU A 1 122 ? -18.424 -18.451 11.199 1.00 88.75 122 GLU A O 1
ATOM 1019 N N . ASN A 1 123 ? -19.690 -17.396 12.732 1.00 87.75 123 ASN A N 1
ATOM 1020 C CA . ASN A 1 123 ? -19.445 -16.055 12.188 1.00 87.75 123 ASN A CA 1
ATOM 1021 C C . ASN A 1 123 ? -17.951 -15.692 12.253 1.00 87.75 123 ASN A C 1
ATOM 1023 O O . ASN A 1 123 ? -17.410 -15.094 11.321 1.00 87.75 123 ASN A O 1
ATOM 1027 N N . MET A 1 124 ? -17.255 -16.111 13.314 1.00 83.12 124 MET A N 1
ATOM 1028 C CA . MET A 1 124 ? -15.817 -15.865 13.469 1.00 83.12 124 MET A CA 1
ATOM 1029 C C . MET A 1 124 ? -14.962 -16.701 12.533 1.00 83.12 124 MET A C 1
ATOM 1031 O O . MET A 1 124 ? -13.999 -16.186 11.960 1.00 83.12 124 MET A O 1
ATOM 1035 N N . ALA A 1 125 ? -15.324 -17.966 12.329 1.00 88.19 125 ALA A N 1
ATOM 1036 C CA . ALA A 1 125 ? -14.674 -18.803 11.332 1.00 88.19 125 ALA A CA 1
ATOM 1037 C C . ALA A 1 125 ? -14.819 -18.194 9.926 1.00 88.19 125 ALA A C 1
ATOM 1039 O O . ALA A 1 125 ? -13.831 -18.114 9.195 1.00 88.19 125 ALA A O 1
ATOM 1040 N N . ALA A 1 126 ? -16.008 -17.686 9.585 1.00 91.75 126 ALA A N 1
ATOM 1041 C CA . ALA A 1 126 ? -16.256 -17.017 8.311 1.00 91.75 126 ALA A CA 1
ATOM 1042 C C . ALA A 1 126 ? -15.427 -15.731 8.154 1.00 91.75 126 ALA A C 1
ATOM 1044 O O . ALA A 1 126 ? -14.728 -15.568 7.155 1.00 91.75 126 ALA A O 1
ATOM 1045 N N . LEU A 1 127 ? -15.425 -14.841 9.155 1.00 90.06 127 LEU A N 1
ATOM 1046 C CA . LEU A 1 127 ? -14.602 -13.623 9.131 1.00 90.06 127 LEU A CA 1
ATOM 1047 C C . LEU A 1 127 ? -13.108 -13.932 8.966 1.00 90.06 127 LEU A C 1
ATOM 1049 O O . LEU A 1 127 ? -12.409 -13.234 8.224 1.00 90.06 127 LEU A O 1
ATOM 1053 N N . LYS A 1 128 ? -12.620 -14.990 9.625 1.00 87.81 128 LYS A N 1
ATOM 1054 C CA . LYS A 1 128 ? -11.229 -15.438 9.508 1.00 87.81 128 LYS A CA 1
ATOM 1055 C C . LYS A 1 128 ? -10.905 -15.950 8.105 1.00 87.81 128 LYS A C 1
ATOM 1057 O O . LYS A 1 128 ? -9.838 -15.617 7.586 1.00 87.81 128 LYS A O 1
ATOM 1062 N N . ASP A 1 129 ? -11.806 -16.714 7.494 1.00 92.56 129 ASP A N 1
ATOM 1063 C CA . ASP A 1 129 ? -11.659 -17.182 6.113 1.00 92.56 129 ASP A CA 1
ATOM 1064 C C . ASP A 1 129 ? -11.599 -16.008 5.124 1.00 92.56 129 ASP A C 1
ATOM 1066 O O . ASP A 1 129 ? -10.635 -15.887 4.362 1.00 92.56 129 ASP A O 1
ATOM 1070 N N . PHE A 1 130 ? -12.555 -15.076 5.207 1.00 95.06 130 PHE A N 1
ATOM 1071 C CA . PHE A 1 130 ? -12.583 -13.893 4.345 1.00 95.06 130 PHE A CA 1
ATOM 1072 C C . PHE A 1 130 ? -11.307 -13.057 4.468 1.00 95.06 130 PHE A C 1
ATOM 1074 O O . PHE A 1 130 ? -10.719 -12.672 3.456 1.00 95.06 130 PHE A O 1
ATOM 1081 N N . GLN A 1 131 ? -10.832 -12.814 5.693 1.00 91.00 131 GLN A N 1
ATOM 1082 C CA . GLN A 1 131 ? -9.584 -12.085 5.918 1.00 91.00 131 GLN A CA 1
ATOM 1083 C C . GLN A 1 131 ? -8.375 -12.823 5.330 1.00 91.00 131 GLN A C 1
ATOM 1085 O O . GLN A 1 131 ? -7.517 -12.188 4.713 1.00 91.00 131 GLN A O 1
ATOM 1090 N N . SER A 1 132 ? -8.292 -14.144 5.521 1.00 90.56 132 SER A N 1
ATOM 1091 C CA . SER A 1 132 ? -7.214 -14.975 4.977 1.00 90.56 132 SER A CA 1
ATOM 1092 C C . SER A 1 132 ? -7.165 -14.866 3.454 1.00 90.56 132 SER A C 1
ATOM 1094 O O . SER A 1 132 ? -6.141 -14.474 2.890 1.00 90.56 132 SER A O 1
ATOM 1096 N N . ARG A 1 133 ? -8.304 -15.093 2.788 1.00 94.69 133 ARG A N 1
ATOM 1097 C CA . ARG A 1 133 ? -8.442 -14.966 1.332 1.00 94.69 133 ARG A CA 1
ATOM 1098 C C . ARG A 1 133 ? -8.092 -13.560 0.840 1.00 94.69 133 ARG A C 1
ATOM 1100 O O . ARG A 1 133 ? -7.367 -13.418 -0.141 1.00 94.69 133 ARG A O 1
ATOM 1107 N N . PHE A 1 134 ? -8.553 -12.519 1.534 1.00 94.88 134 PHE A N 1
ATOM 1108 C CA . PHE A 1 134 ? -8.274 -11.126 1.176 1.00 94.88 134 PHE A CA 1
ATOM 1109 C C . PHE A 1 134 ? -6.781 -10.779 1.278 1.00 94.88 134 PHE A C 1
ATOM 1111 O O . PHE A 1 134 ? -6.242 -10.059 0.431 1.00 94.88 134 PHE A O 1
ATOM 1118 N N . ASN A 1 135 ? -6.105 -11.291 2.309 1.00 89.75 135 ASN A N 1
ATOM 1119 C CA . ASN A 1 135 ? -4.683 -11.056 2.552 1.00 89.75 135 ASN A CA 1
ATOM 1120 C C . ASN A 1 135 ? -3.776 -11.900 1.648 1.00 89.75 135 ASN A C 1
ATOM 1122 O O . ASN A 1 135 ? -2.675 -11.457 1.329 1.00 89.75 135 ASN A O 1
ATOM 1126 N N . ALA A 1 136 ? -4.227 -13.087 1.234 1.00 91.62 136 ALA A N 1
ATOM 1127 C CA . ALA A 1 136 ? -3.496 -13.957 0.315 1.00 91.62 136 ALA A CA 1
ATOM 1128 C C . ALA A 1 136 ? -3.383 -13.358 -1.098 1.00 91.62 136 ALA A C 1
ATOM 1130 O O . ALA A 1 136 ? -2.429 -13.649 -1.820 1.00 91.62 136 ALA A O 1
ATOM 1131 N N . ILE A 1 137 ? -4.324 -12.493 -1.491 1.00 93.12 137 ILE A N 1
ATOM 1132 C CA . ILE A 1 137 ? -4.254 -11.770 -2.762 1.00 93.12 137 ILE A CA 1
ATOM 1133 C C . ILE A 1 137 ? -3.192 -10.672 -2.666 1.00 93.12 137 ILE A C 1
ATOM 1135 O O . ILE A 1 137 ? -3.213 -9.839 -1.751 1.00 93.12 137 ILE A O 1
ATOM 1139 N N . GLY A 1 138 ? -2.309 -10.648 -3.664 1.00 90.94 138 GLY A N 1
ATOM 1140 C CA . GLY A 1 138 ? -1.167 -9.747 -3.746 1.00 90.94 138 GLY A CA 1
ATOM 1141 C C . GLY A 1 138 ? -1.513 -8.263 -3.914 1.00 90.94 138 GLY A C 1
ATOM 1142 O O . GLY A 1 138 ? -2.484 -7.718 -3.377 1.00 90.94 138 GLY A O 1
ATOM 1143 N N . TYR A 1 139 ? -0.639 -7.563 -4.631 1.00 91.31 139 TYR A N 1
ATOM 1144 C CA . TYR A 1 139 ? -0.740 -6.119 -4.806 1.00 91.31 139 TYR A CA 1
ATOM 1145 C C . TYR A 1 139 ? -1.916 -5.732 -5.707 1.00 91.31 139 TYR A C 1
ATOM 1147 O O . TYR A 1 139 ? -2.260 -6.439 -6.649 1.00 91.31 139 TYR A O 1
ATOM 1155 N N . VAL A 1 140 ? -2.503 -4.581 -5.403 1.00 94.75 140 VAL A N 1
ATOM 1156 C CA . VAL A 1 140 ? -3.566 -3.923 -6.174 1.00 94.75 140 VAL A CA 1
ATOM 1157 C C . VAL A 1 140 ? -3.065 -2.548 -6.625 1.00 94.75 140 VAL A C 1
ATOM 1159 O O . VAL A 1 140 ? -2.054 -2.082 -6.075 1.00 94.75 140 VAL A O 1
ATOM 1162 N N . PRO A 1 141 ? -3.751 -1.856 -7.556 1.00 94.50 141 PRO A N 1
ATOM 1163 C CA . PRO A 1 141 ? -3.353 -0.526 -7.988 1.00 94.50 141 PRO A CA 1
ATOM 1164 C C . PRO A 1 141 ? -3.230 0.400 -6.777 1.00 94.50 141 PRO A C 1
ATOM 1166 O O . PRO A 1 141 ? -4.101 0.432 -5.901 1.00 94.50 141 PRO A O 1
ATOM 1169 N N . SER A 1 142 ? -2.130 1.145 -6.697 1.00 89.25 142 SER A N 1
ATOM 1170 C CA . SER A 1 142 ? -1.767 1.917 -5.500 1.00 89.25 142 SER A CA 1
ATOM 1171 C C . SER A 1 142 ? -2.862 2.902 -5.071 1.00 89.25 142 SER A C 1
ATOM 1173 O O . SER A 1 142 ? -3.136 3.015 -3.878 1.00 89.25 142 SER A O 1
ATOM 1175 N N . GLY A 1 143 ? -3.552 3.530 -6.030 1.00 92.50 143 GLY A N 1
ATOM 1176 C CA . GLY A 1 143 ? -4.678 4.439 -5.781 1.00 92.50 143 GLY A CA 1
ATOM 1177 C C . GLY A 1 143 ? -5.956 3.769 -5.257 1.00 92.50 143 GLY A C 1
ATOM 1178 O O . GLY A 1 143 ? -6.845 4.458 -4.766 1.00 92.50 143 GLY A O 1
ATOM 1179 N N . LYS A 1 144 ? -6.063 2.438 -5.334 1.00 95.62 144 LYS A N 1
ATOM 1180 C CA . LYS A 1 144 ? -7.221 1.657 -4.863 1.00 95.62 144 LYS A CA 1
ATOM 1181 C C . LYS A 1 144 ? -6.930 0.845 -3.604 1.00 95.62 144 LYS A C 1
ATOM 1183 O O . LYS A 1 144 ? -7.859 0.330 -2.992 1.00 95.62 144 LYS A O 1
ATOM 1188 N N . LYS A 1 145 ? -5.661 0.761 -3.189 1.00 93.19 145 LYS A N 1
ATOM 1189 C CA . LYS A 1 145 ? -5.211 -0.030 -2.036 1.00 93.19 145 LYS A CA 1
ATOM 1190 C C . LYS A 1 145 ? -5.914 0.336 -0.731 1.00 93.19 145 LYS A C 1
ATOM 1192 O O . LYS A 1 145 ? -6.299 -0.570 -0.001 1.00 93.19 145 LYS A O 1
ATOM 1197 N N . GLU A 1 146 ? -6.026 1.625 -0.418 1.00 94.69 146 GLU A N 1
ATOM 1198 C CA . GLU A 1 146 ? -6.674 2.047 0.830 1.00 94.69 146 GLU A CA 1
ATOM 1199 C C . GLU A 1 146 ? -8.190 1.906 0.728 1.00 94.69 146 GLU A C 1
ATOM 1201 O O . GLU A 1 146 ? -8.806 1.286 1.585 1.00 94.69 146 GLU A O 1
ATOM 1206 N N . TRP A 1 147 ? -8.763 2.329 -0.402 1.00 97.19 147 TRP A N 1
ATOM 1207 C CA . TRP A 1 147 ? -10.190 2.184 -0.672 1.00 97.19 147 TRP A CA 1
ATOM 1208 C C . TRP A 1 147 ? -10.681 0.740 -0.492 1.00 97.19 147 TRP A C 1
ATOM 1210 O O . TRP A 1 147 ? -11.639 0.517 0.241 1.00 97.19 147 TRP A O 1
ATOM 1220 N N . ILE A 1 148 ? -10.012 -0.256 -1.087 1.00 97.38 148 ILE A N 1
ATOM 1221 C CA . ILE A 1 148 ? -10.468 -1.651 -0.986 1.00 97.38 148 ILE A CA 1
ATOM 1222 C C . ILE A 1 148 ? -10.325 -2.215 0.435 1.00 97.38 148 ILE A C 1
ATOM 1224 O O . ILE A 1 148 ? -11.134 -3.039 0.858 1.00 97.38 148 ILE A O 1
ATOM 1228 N N . LYS A 1 149 ? -9.322 -1.761 1.199 1.00 94.81 149 LYS A N 1
ATOM 1229 C CA . LYS A 1 149 ? -9.184 -2.115 2.619 1.00 94.81 149 LYS A CA 1
ATOM 1230 C C . LYS A 1 149 ? -10.301 -1.511 3.457 1.00 94.81 149 LYS A C 1
ATOM 1232 O O . LYS A 1 149 ? -10.818 -2.188 4.340 1.00 94.81 149 LYS A O 1
ATOM 1237 N N . ASP A 1 150 ? -10.662 -0.264 3.179 1.00 95.81 150 ASP A N 1
ATOM 1238 C CA . ASP A 1 150 ? -11.750 0.419 3.865 1.00 95.81 150 ASP A CA 1
ATOM 1239 C C . ASP A 1 150 ? -13.084 -0.272 3.582 1.00 95.81 150 ASP A C 1
ATOM 1241 O O . ASP A 1 150 ? -13.816 -0.558 4.524 1.00 95.81 150 ASP A O 1
ATOM 1245 N N . GLN A 1 151 ? -13.367 -0.625 2.320 1.00 96.94 151 GLN A N 1
ATOM 1246 C CA . GLN A 1 151 ? -14.568 -1.393 1.961 1.00 96.94 151 GLN A CA 1
ATOM 1247 C C . GLN A 1 151 ? -14.630 -2.730 2.708 1.00 96.94 151 GLN A C 1
ATOM 1249 O O . GLN A 1 151 ? -15.653 -3.064 3.299 1.00 96.94 151 GLN A O 1
ATOM 1254 N N . PHE A 1 152 ? -13.516 -3.465 2.754 1.00 96.25 152 PHE A N 1
ATOM 1255 C CA . PHE A 1 152 ? -13.451 -4.722 3.493 1.00 96.25 152 PHE A CA 1
ATOM 1256 C C . PHE A 1 152 ? -13.700 -4.530 4.996 1.00 96.25 152 PHE A C 1
ATOM 1258 O O . PHE A 1 152 ? -14.502 -5.254 5.578 1.00 96.25 152 PHE A O 1
ATOM 1265 N N . ARG A 1 153 ? -13.086 -3.513 5.617 1.00 92.62 153 ARG A N 1
ATOM 1266 C CA . ARG A 1 153 ? -13.316 -3.178 7.031 1.00 92.62 153 ARG A CA 1
ATOM 1267 C C . ARG A 1 153 ? -14.777 -2.809 7.299 1.00 92.62 153 ARG A C 1
ATOM 1269 O O . ARG A 1 153 ? -15.340 -3.290 8.273 1.00 92.62 153 ARG A O 1
ATOM 1276 N N . HIS A 1 154 ? -15.396 -2.006 6.435 1.00 94.88 154 HIS A N 1
ATOM 1277 C CA . HIS A 1 154 ? -16.812 -1.652 6.562 1.00 94.88 154 HIS A CA 1
ATOM 1278 C C . HIS A 1 154 ? -17.724 -2.877 6.452 1.00 94.88 154 HIS A C 1
ATOM 1280 O O . HIS A 1 154 ? -18.653 -3.014 7.242 1.00 94.88 154 HIS A O 1
ATOM 1286 N N . ALA A 1 155 ? -17.435 -3.804 5.536 1.00 95.25 155 ALA A N 1
ATOM 1287 C CA . ALA A 1 155 ? -18.176 -5.057 5.430 1.00 95.25 155 ALA A CA 1
ATOM 1288 C C . ALA A 1 155 ? -18.028 -5.932 6.693 1.00 95.25 155 ALA A C 1
ATOM 1290 O O . ALA A 1 155 ? -19.015 -6.497 7.165 1.00 95.25 155 ALA A O 1
ATOM 1291 N N . GLN A 1 156 ? -16.828 -5.995 7.286 1.00 92.00 156 GLN A N 1
ATOM 1292 C CA . GLN A 1 156 ? -16.605 -6.677 8.569 1.00 92.00 156 GLN A CA 1
ATOM 1293 C C . GLN A 1 156 ? -17.394 -6.021 9.710 1.00 92.00 156 GLN A C 1
ATOM 1295 O O . GLN A 1 156 ? -18.042 -6.724 10.484 1.00 92.00 156 GLN A O 1
ATOM 1300 N N . ASP A 1 157 ? -17.356 -4.690 9.807 1.00 89.94 157 ASP A N 1
ATOM 1301 C CA . ASP A 1 157 ? -18.072 -3.936 10.839 1.00 89.94 157 ASP A CA 1
ATOM 1302 C C . ASP A 1 157 ? -19.591 -4.147 10.721 1.00 89.94 157 ASP A C 1
ATOM 1304 O O . ASP A 1 157 ? -20.227 -4.519 11.704 1.00 89.94 157 ASP A O 1
ATOM 1308 N N . ASN A 1 158 ? -20.153 -4.056 9.511 1.00 91.44 158 ASN A N 1
ATOM 1309 C CA . ASN A 1 158 ? -21.574 -4.316 9.254 1.00 91.44 158 ASN A CA 1
ATOM 1310 C C . ASN A 1 158 ? -22.002 -5.735 9.662 1.00 91.44 158 ASN A C 1
ATOM 1312 O O . ASN A 1 158 ? -23.123 -5.948 10.127 1.00 91.44 158 ASN A O 1
ATOM 1316 N N . LEU A 1 159 ? -21.133 -6.729 9.461 1.00 90.56 159 LEU A N 1
ATOM 1317 C CA . LEU A 1 159 ? -21.413 -8.100 9.873 1.00 90.56 159 LEU A CA 1
ATOM 1318 C C . LEU A 1 159 ? -21.392 -8.241 11.401 1.00 90.56 159 LEU A C 1
ATOM 1320 O O . LEU A 1 159 ? -22.283 -8.874 11.959 1.00 90.56 159 LEU A O 1
ATOM 1324 N N . LEU A 1 160 ? -20.423 -7.617 12.076 1.00 88.44 160 LEU A N 1
ATOM 1325 C CA . LEU A 1 160 ? -20.327 -7.609 13.540 1.00 88.44 160 LEU A CA 1
ATOM 1326 C C . LEU A 1 160 ? -21.444 -6.802 14.214 1.00 88.44 160 LEU A C 1
ATOM 1328 O O . LEU A 1 160 ? -21.815 -7.099 15.341 1.00 88.44 160 LEU A O 1
ATOM 1332 N N . GLU A 1 161 ? -22.007 -5.790 13.561 1.00 89.31 161 GLU A N 1
ATOM 1333 C CA . GLU A 1 161 ? -23.186 -5.088 14.082 1.00 89.31 161 GLU A CA 1
ATOM 1334 C C . GLU A 1 161 ? -24.423 -5.994 14.095 1.00 89.31 161 GLU A C 1
ATOM 1336 O O . GLU A 1 161 ? -25.210 -5.978 15.041 1.00 89.31 161 GLU A O 1
ATOM 1341 N N . LYS A 1 162 ? -24.566 -6.847 13.076 1.00 89.38 162 LYS A N 1
ATOM 1342 C CA . LYS A 1 162 ? -25.680 -7.796 12.953 1.00 89.38 162 LYS A CA 1
ATOM 1343 C C . LYS A 1 162 ? -25.605 -8.971 13.937 1.00 89.38 162 LYS A C 1
ATOM 1345 O O . LYS A 1 162 ? -26.614 -9.646 14.110 1.00 89.38 162 LYS A O 1
ATOM 1350 N N . THR A 1 163 ? -24.465 -9.223 14.590 1.00 86.88 163 THR A N 1
ATOM 1351 C CA . THR A 1 163 ? -24.355 -10.265 15.634 1.00 86.88 163 THR A CA 1
ATOM 1352 C C . THR A 1 163 ? -24.966 -9.841 16.972 1.00 86.88 163 THR A C 1
ATOM 1354 O O . THR A 1 163 ? -25.013 -10.650 17.895 1.00 86.88 163 THR A O 1
ATOM 1357 N N . GLY A 1 164 ? -25.421 -8.587 17.099 1.00 84.81 164 GLY A N 1
ATOM 1358 C CA . GLY A 1 164 ? -25.976 -8.047 18.343 1.00 84.81 164 GLY A CA 1
ATOM 1359 C C . GLY A 1 164 ? -24.922 -7.631 19.371 1.00 84.81 164 GLY A C 1
ATOM 1360 O O . GLY A 1 164 ? -25.294 -7.224 20.468 1.00 84.81 164 GLY A O 1
ATOM 1361 N N . MET A 1 165 ? -23.632 -7.700 19.021 1.00 85.44 165 MET A N 1
ATOM 1362 C CA . MET A 1 165 ? -22.544 -7.235 19.879 1.00 85.44 165 MET A CA 1
ATOM 1363 C C . MET A 1 165 ? -22.615 -5.728 20.099 1.00 85.44 165 MET A C 1
ATOM 1365 O O . MET A 1 165 ? -22.806 -4.966 19.143 1.00 85.44 165 MET A O 1
ATOM 1369 N N . ASP A 1 166 ? -22.373 -5.288 21.330 1.00 88.12 166 ASP A N 1
ATOM 1370 C CA . ASP A 1 166 ? -22.215 -3.865 21.617 1.00 88.12 166 ASP A CA 1
ATOM 1371 C C . ASP A 1 166 ? -20.848 -3.321 21.141 1.00 88.12 166 ASP A C 1
ATOM 1373 O O . ASP A 1 166 ? -19.966 -4.048 20.672 1.00 88.12 166 ASP A O 1
ATOM 1377 N N . GLU A 1 167 ? -20.654 -2.004 21.222 1.00 85.88 167 GLU A N 1
ATOM 1378 C CA . GLU A 1 167 ? -19.410 -1.373 20.763 1.00 85.88 167 GLU A CA 1
ATOM 1379 C C . GLU A 1 167 ? -18.173 -1.826 21.557 1.00 85.88 167 GLU A C 1
ATOM 1381 O O . GLU A 1 167 ? -17.076 -1.936 20.997 1.00 85.88 167 GLU A O 1
ATOM 1386 N N . TYR A 1 168 ? -18.336 -2.124 22.848 1.00 87.31 168 TYR A N 1
ATOM 1387 C CA . TYR A 1 168 ? -17.261 -2.633 23.692 1.00 87.31 168 TYR A CA 1
ATOM 1388 C C . TYR A 1 168 ? -16.844 -4.031 23.222 1.00 87.31 168 TYR A C 1
ATOM 1390 O O . TYR A 1 168 ? -15.665 -4.261 22.930 1.00 87.31 168 TYR A O 1
ATOM 1398 N N . GLU A 1 169 ? -17.807 -4.934 23.057 1.00 86.62 169 GLU A N 1
ATOM 1399 C CA . GLU A 1 169 ? -17.604 -6.303 22.592 1.00 86.62 169 GLU A CA 1
ATOM 1400 C C . GLU A 1 169 ? -16.963 -6.330 21.206 1.00 86.62 169 GLU A C 1
ATOM 1402 O O . GLU A 1 169 ? -15.946 -7.003 21.018 1.00 86.62 169 GLU A O 1
ATOM 1407 N N . ARG A 1 170 ? -17.461 -5.527 20.254 1.00 88.00 170 ARG A N 1
ATOM 1408 C CA . ARG A 1 170 ? -16.869 -5.408 18.909 1.00 88.00 170 ARG A CA 1
ATOM 1409 C C . ARG A 1 170 ? -15.434 -4.889 18.956 1.00 88.00 170 ARG A C 1
ATOM 1411 O O . ARG A 1 170 ? -14.566 -5.378 18.229 1.00 88.00 170 ARG A O 1
ATOM 1418 N N . SER A 1 171 ? -15.154 -3.902 19.807 1.00 88.31 171 SER A N 1
ATOM 1419 C CA . SER A 1 171 ? -13.819 -3.310 19.954 1.00 88.31 171 SER A CA 1
ATOM 1420 C C . SER A 1 171 ? -12.809 -4.293 20.546 1.00 88.31 171 SER A C 1
ATOM 1422 O O . SER A 1 171 ? -11.662 -4.365 20.088 1.00 88.31 171 SER A O 1
ATOM 1424 N N . VAL A 1 172 ? -13.229 -5.065 21.549 1.00 89.31 172 VAL A N 1
ATOM 1425 C CA . VAL A 1 172 ? -12.431 -6.128 22.170 1.00 89.31 172 VAL A CA 1
ATOM 1426 C C . VAL A 1 172 ? -12.230 -7.289 21.194 1.00 89.31 172 VAL A C 1
ATOM 1428 O O . VAL A 1 172 ? -11.110 -7.784 21.050 1.00 89.31 172 VAL A O 1
ATOM 1431 N N . PHE A 1 173 ? -13.279 -7.672 20.468 1.00 86.00 173 PHE A N 1
ATOM 1432 C CA . PHE A 1 173 ? -13.252 -8.734 19.469 1.00 86.00 173 PHE A CA 1
ATOM 1433 C C . PHE A 1 173 ? -12.260 -8.434 18.334 1.00 86.00 173 PHE A C 1
ATOM 1435 O O . PHE A 1 173 ? -11.321 -9.202 18.109 1.00 86.00 173 PHE A O 1
ATOM 1442 N N . LYS A 1 174 ? -12.397 -7.272 17.675 1.00 85.62 174 LYS A N 1
ATOM 1443 C CA . LYS A 1 174 ? -11.484 -6.832 16.602 1.00 85.62 174 LYS A CA 1
ATOM 1444 C C . LYS A 1 174 ? -10.033 -6.780 17.074 1.00 85.62 174 LYS A C 1
ATOM 1446 O O . LYS A 1 174 ? -9.113 -7.092 16.319 1.00 85.62 174 LYS A O 1
ATOM 1451 N N . PHE A 1 175 ? -9.820 -6.385 18.329 1.00 90.56 175 PHE A N 1
ATOM 1452 C CA . PHE A 1 175 ? -8.490 -6.358 18.917 1.00 90.56 175 PHE A CA 1
ATOM 1453 C C . PHE A 1 175 ? -7.907 -7.761 19.089 1.00 90.56 175 PHE A C 1
ATOM 1455 O O . PHE A 1 175 ? -6.799 -7.990 18.612 1.00 90.56 175 PHE A O 1
ATOM 1462 N N . ARG A 1 176 ? -8.649 -8.694 19.700 1.00 86.88 176 ARG A N 1
ATOM 1463 C CA . ARG A 1 176 ? -8.209 -10.087 19.876 1.00 86.88 176 ARG A CA 1
ATOM 1464 C C . ARG A 1 176 ? -7.831 -10.717 18.540 1.00 86.88 176 ARG A C 1
ATOM 1466 O O . ARG A 1 176 ? -6.726 -11.224 18.398 1.00 86.88 176 ARG A O 1
ATOM 1473 N N . TYR A 1 177 ? -8.700 -10.576 17.542 1.00 81.62 177 TYR A N 1
ATOM 1474 C CA . TYR A 1 177 ? -8.457 -11.097 16.200 1.00 81.62 177 TYR A CA 1
ATOM 1475 C C . TYR A 1 177 ? -7.164 -10.549 15.575 1.00 81.62 177 TYR A C 1
ATOM 1477 O O . TYR A 1 177 ? -6.356 -11.285 15.008 1.00 81.62 177 TYR A O 1
ATOM 1485 N N . ARG A 1 178 ? -6.929 -9.239 15.716 1.00 85.56 178 ARG A N 1
ATOM 1486 C CA . ARG A 1 178 ? -5.694 -8.602 15.249 1.00 85.56 178 ARG A CA 1
ATOM 1487 C C . ARG A 1 178 ? -4.461 -9.167 15.957 1.00 85.56 178 ARG A C 1
ATOM 1489 O O . ARG A 1 178 ? -3.456 -9.400 15.292 1.00 85.56 178 ARG A O 1
ATOM 1496 N N . ILE A 1 179 ? -4.533 -9.374 17.272 1.00 88.56 179 ILE A N 1
ATOM 1497 C CA . ILE A 1 179 ? -3.429 -9.929 18.063 1.00 88.56 179 ILE A CA 1
ATOM 1498 C C . ILE A 1 179 ? -3.137 -11.379 17.671 1.00 88.56 179 ILE A C 1
ATOM 1500 O O . ILE A 1 179 ? -1.979 -11.688 17.405 1.00 88.56 179 ILE A O 1
ATOM 1504 N N . GLU A 1 180 ? -4.154 -12.228 17.513 1.00 83.19 180 GLU A N 1
ATOM 1505 C CA . GLU A 1 180 ? -3.985 -13.608 17.025 1.00 83.19 180 GLU A CA 1
ATOM 1506 C C . GLU A 1 180 ? -3.232 -13.647 15.683 1.00 83.19 180 GLU A C 1
ATOM 1508 O O . GLU A 1 180 ? -2.306 -14.435 15.494 1.00 83.19 180 GLU A O 1
ATOM 1513 N N . GLY A 1 181 ? -3.558 -12.738 14.755 1.00 80.00 181 GLY A N 1
ATOM 1514 C CA . GLY A 1 181 ? -2.817 -12.604 13.497 1.00 80.00 181 GLY A CA 1
ATOM 1515 C C . GLY A 1 181 ? -1.361 -12.146 13.674 1.00 80.00 181 GLY A C 1
ATOM 1516 O O . GLY A 1 181 ? -0.493 -12.521 12.884 1.00 80.00 181 GLY A O 1
ATOM 1517 N N . MET A 1 182 ? -1.069 -11.345 14.702 1.00 85.56 182 MET A N 1
ATOM 1518 C CA . MET A 1 182 ? 0.283 -10.865 15.010 1.00 85.56 182 MET A CA 1
ATOM 1519 C C . MET A 1 182 ? 1.158 -11.928 15.681 1.00 85.56 182 MET A C 1
ATOM 1521 O O . MET A 1 182 ? 2.363 -11.931 15.429 1.00 85.56 182 MET A O 1
ATOM 1525 N N . MET A 1 183 ? 0.574 -12.834 16.471 1.00 83.50 183 MET A N 1
ATOM 1526 C CA . MET A 1 183 ? 1.295 -13.913 17.166 1.00 83.50 183 MET A CA 1
ATOM 1527 C C . MET A 1 183 ? 2.039 -14.844 16.204 1.00 83.50 183 MET A C 1
ATOM 1529 O O . MET A 1 183 ? 3.109 -15.351 16.519 1.00 83.50 183 MET A O 1
ATOM 1533 N N . HIS A 1 184 ? 1.510 -15.031 14.996 1.00 80.38 184 HIS A N 1
ATOM 1534 C CA . HIS A 1 184 ? 2.132 -15.875 13.974 1.00 80.38 184 HIS A CA 1
ATOM 1535 C C . HIS A 1 184 ? 3.068 -15.106 13.025 1.00 80.38 184 HIS A C 1
ATOM 1537 O O . HIS A 1 184 ? 3.615 -15.683 12.084 1.00 80.38 184 HIS A O 1
ATOM 1543 N N . ALA A 1 185 ? 3.257 -13.799 13.229 1.00 81.88 185 ALA A N 1
ATOM 1544 C CA . ALA A 1 185 ? 4.118 -12.983 12.382 1.00 81.88 185 ALA A CA 1
ATOM 1545 C C . ALA A 1 185 ? 5.593 -13.044 12.837 1.00 81.88 185 ALA A C 1
ATOM 1547 O O . ALA A 1 185 ? 5.876 -13.175 14.025 1.00 81.88 185 ALA A O 1
ATOM 1548 N N . PRO A 1 186 ? 6.573 -12.836 11.936 1.00 84.25 186 PRO A N 1
ATOM 1549 C CA . PRO A 1 186 ? 7.974 -12.722 12.336 1.00 84.25 186 PRO A CA 1
ATOM 1550 C C . PRO A 1 186 ? 8.176 -11.607 13.369 1.00 84.25 186 PRO A C 1
ATOM 1552 O O . PRO A 1 186 ? 7.651 -10.499 13.182 1.00 84.25 186 PRO A O 1
ATOM 1555 N N . ARG A 1 187 ? 8.971 -11.892 14.412 1.00 89.44 187 ARG A N 1
ATOM 1556 C CA . ARG A 1 187 ? 9.191 -11.011 15.575 1.00 89.44 187 ARG A CA 1
ATOM 1557 C C . ARG A 1 187 ? 7.877 -10.633 16.277 1.00 89.44 187 ARG A C 1
ATOM 1559 O O . ARG A 1 187 ? 7.655 -9.454 16.555 1.00 89.44 187 ARG A O 1
ATOM 1566 N N . ALA A 1 188 ? 7.004 -11.619 16.493 1.00 88.25 188 ALA A N 1
ATOM 1567 C CA . ALA A 1 188 ? 5.720 -11.447 17.168 1.00 88.25 188 ALA A CA 1
ATOM 1568 C C . ALA A 1 188 ? 5.888 -10.752 18.525 1.00 88.25 188 ALA A C 1
ATOM 1570 O O . ALA A 1 188 ? 5.332 -9.673 18.694 1.00 88.25 188 ALA A O 1
ATOM 1571 N N . ASP A 1 189 ? 6.744 -11.270 19.408 1.00 88.81 189 ASP A N 1
ATOM 1572 C CA . ASP A 1 189 ? 6.958 -10.737 20.766 1.00 88.81 189 ASP A CA 1
ATOM 1573 C C . ASP A 1 189 ? 7.275 -9.239 20.759 1.00 88.81 189 ASP A C 1
ATOM 1575 O O . ASP A 1 189 ? 6.632 -8.442 21.435 1.00 88.81 189 ASP A O 1
ATOM 1579 N N . MET A 1 190 ? 8.212 -8.815 19.902 1.00 91.00 190 MET A N 1
ATOM 1580 C CA . MET A 1 190 ? 8.573 -7.402 19.760 1.00 91.00 190 MET A CA 1
ATOM 1581 C C . MET A 1 190 ? 7.375 -6.545 19.324 1.00 91.00 190 MET A C 1
ATOM 1583 O O . MET A 1 190 ? 7.197 -5.429 19.810 1.00 91.00 190 MET A O 1
ATOM 1587 N N . LYS A 1 191 ? 6.557 -7.043 18.391 1.00 90.44 191 LYS A N 1
ATOM 1588 C CA . LYS A 1 191 ? 5.379 -6.322 17.891 1.00 90.44 191 LYS A CA 1
ATOM 1589 C C . LYS A 1 191 ? 4.254 -6.277 18.923 1.00 90.44 191 LYS A C 1
ATOM 1591 O O . LYS A 1 191 ? 3.580 -5.255 19.018 1.00 90.44 191 LYS A O 1
ATOM 1596 N N . LEU A 1 192 ? 4.048 -7.363 19.664 1.00 91.06 192 LEU A N 1
ATOM 1597 C CA . LEU A 1 192 ? 3.053 -7.454 20.728 1.00 91.06 192 LEU A CA 1
ATOM 1598 C C . LEU A 1 192 ? 3.418 -6.521 21.885 1.00 91.06 192 LEU A C 1
ATOM 1600 O O . LEU A 1 192 ? 2.572 -5.734 22.298 1.00 91.06 192 LEU A O 1
ATOM 1604 N N . ASN A 1 193 ? 4.688 -6.501 22.298 1.00 91.50 193 ASN A N 1
ATOM 1605 C CA . ASN A 1 193 ? 5.198 -5.561 23.299 1.00 91.50 193 ASN A CA 1
ATOM 1606 C C . ASN A 1 193 ? 5.036 -4.108 22.852 1.00 91.50 193 ASN A C 1
ATOM 1608 O O . ASN A 1 193 ? 4.536 -3.281 23.606 1.00 91.50 193 ASN A O 1
ATOM 1612 N N . PHE A 1 194 ? 5.349 -3.799 21.592 1.00 93.19 194 PHE A N 1
ATOM 1613 C CA . PHE A 1 194 ? 5.129 -2.456 21.058 1.00 93.19 194 PHE A CA 1
ATOM 1614 C C . PHE A 1 194 ? 3.646 -2.041 21.080 1.00 93.19 194 PHE A C 1
ATOM 1616 O O . PHE A 1 194 ? 3.314 -0.901 21.414 1.00 93.19 194 PHE A O 1
ATOM 1623 N N . GLU A 1 195 ? 2.730 -2.950 20.735 1.00 93.62 195 GLU A N 1
ATOM 1624 C CA . GLU A 1 195 ? 1.291 -2.691 20.850 1.00 93.62 195 GLU A CA 1
ATOM 1625 C C . GLU A 1 195 ? 0.855 -2.529 22.310 1.00 93.62 195 GLU A C 1
ATOM 1627 O O . GLU A 1 195 ? 0.070 -1.626 22.602 1.00 93.62 195 GLU A O 1
ATOM 1632 N N . ARG A 1 196 ? 1.392 -3.339 23.228 1.00 93.81 196 ARG A N 1
ATOM 1633 C CA . ARG A 1 196 ? 1.154 -3.231 24.672 1.00 93.81 196 ARG A CA 1
ATOM 1634 C C . ARG A 1 196 ? 1.565 -1.858 25.191 1.00 93.81 196 ARG A C 1
ATOM 1636 O O . ARG A 1 196 ? 0.732 -1.150 25.755 1.00 93.81 196 ARG A O 1
ATOM 1643 N N . ASP A 1 197 ? 2.795 -1.440 24.911 1.00 95.25 197 ASP A N 1
ATOM 1644 C CA . ASP A 1 197 ? 3.336 -0.140 25.314 1.00 95.25 197 ASP A CA 1
ATOM 1645 C C . ASP A 1 197 ? 2.483 1.006 24.770 1.00 95.25 197 ASP A C 1
ATOM 1647 O O . ASP A 1 197 ? 2.159 1.957 25.481 1.00 95.25 197 ASP A O 1
ATOM 1651 N N . LYS A 1 198 ? 2.036 0.905 23.515 1.00 96.06 198 LYS A N 1
ATOM 1652 C CA . LYS A 1 198 ? 1.144 1.898 22.909 1.00 96.06 198 LYS A CA 1
ATOM 1653 C C . LYS A 1 198 ? -0.193 2.006 23.647 1.00 96.06 198 LYS A C 1
ATOM 1655 O O . LYS A 1 198 ? -0.695 3.118 23.828 1.00 96.06 198 LYS A O 1
ATOM 1660 N N . LEU A 1 199 ? -0.784 0.883 24.058 1.00 96.06 199 LEU A N 1
ATOM 1661 C CA . LEU A 1 199 ? -2.025 0.881 24.837 1.00 96.06 199 LEU A CA 1
ATOM 1662 C C . LEU A 1 199 ? -1.809 1.436 26.246 1.00 96.06 199 LEU A C 1
ATOM 1664 O O . LEU A 1 199 ? -2.613 2.257 26.685 1.00 96.06 199 LEU A O 1
ATOM 1668 N N . ILE A 1 200 ? -0.724 1.041 26.918 1.00 96.31 200 ILE A N 1
ATOM 1669 C CA . ILE A 1 200 ? -0.360 1.526 28.257 1.00 96.31 200 ILE A CA 1
ATOM 1670 C C . ILE A 1 200 ? -0.140 3.039 28.232 1.00 96.31 200 ILE A C 1
ATOM 1672 O O . ILE A 1 200 ? -0.724 3.753 29.044 1.00 96.31 200 ILE A O 1
ATOM 1676 N N . ASN A 1 201 ? 0.621 3.549 27.264 1.00 97.69 201 ASN A N 1
ATOM 1677 C CA . ASN A 1 201 ? 0.861 4.984 27.117 1.00 97.69 201 ASN A CA 1
ATOM 1678 C C . ASN A 1 201 ? -0.449 5.750 26.884 1.00 97.69 201 ASN A C 1
ATOM 1680 O O . ASN A 1 201 ? -0.678 6.798 27.484 1.00 97.69 201 ASN A O 1
ATOM 1684 N N . LYS A 1 202 ? -1.356 5.210 26.058 1.00 96.44 202 LYS A N 1
ATOM 1685 C CA . LYS A 1 202 ? -2.673 5.822 25.831 1.00 96.44 202 LYS A CA 1
ATOM 1686 C C . LYS A 1 202 ? -3.547 5.804 27.089 1.00 96.44 202 LYS A C 1
ATOM 1688 O O . LYS A 1 202 ? -4.249 6.778 27.350 1.00 96.44 202 LYS A O 1
ATOM 1693 N N . LEU A 1 203 ? -3.498 4.719 27.860 1.00 96.69 203 LEU A N 1
ATOM 1694 C CA . LEU A 1 203 ? -4.194 4.586 29.139 1.00 96.69 203 LEU A CA 1
ATOM 1695 C C . LEU A 1 203 ? -3.671 5.607 30.161 1.00 96.69 203 LEU A C 1
ATOM 1697 O O . LEU A 1 203 ? -4.465 6.295 30.798 1.00 96.69 203 LEU A O 1
ATOM 1701 N N . GLN A 1 204 ? -2.349 5.739 30.289 1.00 97.06 204 GLN A N 1
ATOM 1702 C CA . GLN A 1 204 ? -1.717 6.715 31.180 1.00 97.06 204 GLN A CA 1
ATOM 1703 C C . GLN A 1 204 ? -2.079 8.152 30.796 1.00 97.06 204 GLN A C 1
ATOM 1705 O O . GLN A 1 204 ? -2.450 8.932 31.671 1.00 97.06 204 GLN A O 1
ATOM 1710 N N . GLN A 1 205 ? -2.049 8.480 29.500 1.00 96.69 205 GLN A N 1
ATOM 1711 C CA . GLN A 1 205 ? -2.445 9.804 29.022 1.00 96.69 205 GLN A CA 1
ATOM 1712 C C . GLN A 1 205 ? -3.904 10.119 29.375 1.00 96.69 205 GLN A C 1
ATOM 1714 O O . GLN A 1 205 ? -4.168 11.170 29.947 1.00 96.69 205 GLN A O 1
ATOM 1719 N N . LEU A 1 206 ? -4.841 9.198 29.113 1.00 96.19 206 LEU A N 1
ATOM 1720 C CA . LEU A 1 206 ? -6.257 9.408 29.442 1.00 96.19 206 LEU A CA 1
ATOM 1721 C C . LEU A 1 206 ? -6.485 9.599 30.946 1.00 96.19 206 LEU A C 1
ATOM 1723 O O . LEU A 1 206 ? -7.259 10.468 31.334 1.00 96.19 206 LEU A O 1
ATOM 1727 N N . ARG A 1 207 ? -5.787 8.832 31.793 1.00 95.75 207 ARG A N 1
ATOM 1728 C CA . ARG A 1 207 ? -5.850 9.002 33.253 1.00 95.75 207 ARG A CA 1
ATOM 1729 C C . ARG A 1 207 ? -5.313 10.367 33.694 1.00 95.75 207 ARG A C 1
ATOM 1731 O O . ARG A 1 207 ? -5.910 11.003 34.557 1.00 95.75 207 ARG A O 1
ATOM 1738 N N . SER A 1 208 ? -4.218 10.832 33.089 1.00 97.00 208 SER A N 1
ATOM 1739 C CA . SER A 1 208 ? -3.674 12.171 33.345 1.00 97.00 208 SER A CA 1
ATOM 1740 C C . SER A 1 208 ? -4.652 13.269 32.916 1.00 97.00 208 SER A C 1
ATOM 1742 O O . SER A 1 208 ? -4.899 14.202 33.678 1.00 97.00 208 SER A O 1
ATOM 1744 N N . ASP A 1 209 ? -5.228 13.154 31.717 1.00 96.06 209 ASP A N 1
ATOM 1745 C CA . ASP A 1 209 ? -6.187 14.123 31.179 1.00 96.06 209 ASP A CA 1
ATOM 1746 C C . ASP A 1 209 ? -7.441 14.210 32.057 1.00 96.06 209 ASP A C 1
ATOM 1748 O O . ASP A 1 209 ? -7.901 15.310 32.368 1.00 96.06 209 ASP A O 1
ATOM 1752 N N . MET A 1 210 ? -7.953 13.068 32.524 1.00 95.25 210 MET A N 1
ATOM 1753 C CA . MET A 1 210 ? -9.069 13.029 33.467 1.00 95.25 210 MET A CA 1
ATOM 1754 C C . MET A 1 210 ? -8.758 13.766 34.766 1.00 95.25 210 MET A C 1
ATOM 1756 O O . MET A 1 210 ? -9.567 14.587 35.183 1.00 95.25 210 MET A O 1
ATOM 1760 N N . GLY A 1 211 ? -7.581 13.551 35.363 1.00 94.00 211 GLY A N 1
ATOM 1761 C CA . GLY A 1 211 ? -7.183 14.283 36.568 1.00 94.00 211 GLY A CA 1
ATOM 1762 C C . GLY A 1 211 ? -7.146 15.801 36.344 1.00 94.00 211 GLY A C 1
ATOM 1763 O O . GLY A 1 211 ? -7.553 16.577 37.207 1.00 94.00 211 GLY A O 1
ATOM 1764 N N . VAL A 1 212 ? -6.728 16.255 35.156 1.00 95.19 212 VAL A N 1
ATOM 1765 C CA . VAL A 1 212 ? -6.793 17.679 34.779 1.00 95.19 212 VAL A CA 1
ATOM 1766 C C . VAL A 1 212 ? -8.241 18.160 34.665 1.00 95.19 212 VAL A C 1
ATOM 1768 O O . VAL A 1 212 ? -8.565 19.239 35.161 1.00 95.19 212 VAL A O 1
ATOM 1771 N N . TRP A 1 213 ? -9.127 17.387 34.035 1.00 94.75 213 TRP A N 1
ATOM 1772 C CA . TRP A 1 213 ? -10.542 17.750 33.906 1.00 94.75 213 TRP A CA 1
ATOM 1773 C C . TRP A 1 213 ? -11.265 17.778 35.256 1.00 94.75 213 TRP A C 1
ATOM 1775 O O . TRP A 1 213 ? -12.027 18.708 35.505 1.00 94.75 213 TRP A O 1
ATOM 1785 N N . GLU A 1 214 ? -10.977 16.835 36.151 1.00 92.31 214 GLU A N 1
ATOM 1786 C CA . GLU A 1 214 ? -11.494 16.804 37.524 1.00 92.31 214 GLU A CA 1
ATOM 1787 C C . GLU A 1 214 ? -11.045 18.032 38.322 1.00 92.31 214 GLU A C 1
ATOM 1789 O O . GLU A 1 214 ? -11.869 18.705 38.950 1.00 92.31 214 GLU A O 1
ATOM 1794 N N . ASN A 1 215 ? -9.758 18.385 38.233 1.00 92.56 215 ASN A N 1
ATOM 1795 C CA . ASN A 1 215 ? -9.226 19.602 38.846 1.00 92.56 215 ASN A CA 1
ATOM 1796 C C . ASN A 1 215 ? -9.924 20.854 38.297 1.00 92.56 215 ASN A C 1
ATOM 1798 O O . ASN A 1 215 ? -10.352 21.711 39.071 1.00 92.56 215 ASN A O 1
ATOM 1802 N N . ASN A 1 216 ? -10.102 20.941 36.975 1.00 90.56 216 ASN A N 1
ATOM 1803 C CA . ASN A 1 216 ? -10.806 22.053 36.334 1.00 90.56 216 ASN A CA 1
ATOM 1804 C C . ASN A 1 216 ? -12.254 22.168 36.826 1.00 90.56 216 ASN A C 1
ATOM 1806 O O . ASN A 1 216 ? -12.684 23.264 37.179 1.00 90.56 216 ASN A O 1
ATOM 1810 N N . ILE A 1 217 ? -12.995 21.057 36.913 1.00 88.81 217 ILE A N 1
ATOM 1811 C CA . ILE A 1 217 ? -14.346 21.041 37.497 1.00 88.81 217 ILE A CA 1
ATOM 1812 C C . ILE A 1 217 ? -14.321 21.600 38.925 1.00 88.81 217 ILE A C 1
ATOM 1814 O O . ILE A 1 217 ? -15.189 22.399 39.281 1.00 88.81 217 ILE A O 1
ATOM 1818 N N . GLY A 1 218 ? -13.333 21.208 39.735 1.00 87.12 218 GLY A N 1
ATOM 1819 C CA . GLY A 1 218 ? -13.142 21.718 41.093 1.00 87.12 218 GLY A CA 1
ATOM 1820 C C . GLY A 1 218 ? -12.991 23.242 41.152 1.00 87.12 218 GLY A C 1
ATOM 1821 O O . GLY A 1 218 ? -13.641 23.878 41.981 1.00 87.12 218 GLY A O 1
ATOM 1822 N N . PHE A 1 219 ? -12.204 23.832 40.245 1.00 87.56 219 PHE A N 1
ATOM 1823 C CA . PHE A 1 219 ? -12.055 25.288 40.132 1.00 87.56 219 PHE A CA 1
ATOM 1824 C C . PHE A 1 219 ? -13.350 25.976 39.689 1.00 87.56 219 PHE A C 1
ATOM 1826 O O . PHE A 1 219 ? -13.758 26.971 40.286 1.00 87.56 219 PHE A O 1
ATOM 1833 N N . PHE A 1 220 ? -14.028 25.446 38.669 1.00 85.12 220 PHE A N 1
ATOM 1834 C CA . PHE A 1 220 ? -15.239 26.069 38.129 1.00 85.12 220 PHE A CA 1
ATOM 1835 C C . PHE A 1 220 ? -16.410 26.037 39.118 1.00 85.12 220 PHE A C 1
ATOM 1837 O O . PHE A 1 220 ? -17.130 27.029 39.226 1.00 85.12 220 PHE A O 1
ATOM 1844 N N . LYS A 1 221 ? -16.532 24.980 39.934 1.00 83.38 221 LYS A N 1
ATOM 1845 C CA . LYS A 1 221 ? -17.535 24.884 41.013 1.00 83.38 221 LYS A CA 1
ATOM 1846 C C . LYS A 1 221 ? -17.441 26.000 42.065 1.00 83.38 221 LYS A C 1
ATOM 1848 O O . LYS A 1 221 ? -18.405 26.208 42.790 1.00 83.38 221 LYS A O 1
ATOM 1853 N N . GLN A 1 222 ? -16.314 26.710 42.158 1.00 80.44 222 GLN A N 1
ATOM 1854 C CA . GLN A 1 222 ? -16.133 27.848 43.071 1.00 80.44 222 GLN A CA 1
ATOM 1855 C C . GLN A 1 222 ? -16.591 29.191 42.471 1.00 80.44 222 GLN A C 1
ATOM 1857 O O . GLN A 1 222 ? -16.481 30.220 43.132 1.00 80.44 222 GLN A O 1
ATOM 1862 N N . SER A 1 223 ? -17.078 29.203 41.224 1.00 77.31 223 SER A N 1
ATOM 1863 C CA . SER A 1 223 ? -17.505 30.406 40.499 1.00 77.31 223 SER A CA 1
ATOM 1864 C C . SER A 1 223 ? -18.973 30.311 40.059 1.00 77.31 223 SER A C 1
ATOM 1866 O O . SER A 1 223 ? -19.379 29.310 39.470 1.00 77.31 223 SER A O 1
ATOM 1868 N N . ASP A 1 224 ? -19.755 31.371 40.285 1.00 63.38 224 ASP A N 1
ATOM 1869 C CA . ASP A 1 224 ? -21.230 31.383 40.166 1.00 63.38 224 ASP A CA 1
ATOM 1870 C C . ASP A 1 224 ? -21.797 31.289 38.725 1.00 63.38 224 ASP A C 1
ATOM 1872 O O . ASP A 1 224 ? -22.997 31.443 38.518 1.00 63.38 224 ASP A O 1
ATOM 1876 N N . SER A 1 225 ? -20.973 31.068 37.691 1.00 59.88 225 SER A N 1
ATOM 1877 C CA . SER A 1 225 ? -21.415 31.148 36.279 1.00 59.88 225 SER A CA 1
ATOM 1878 C C . SER A 1 225 ? -20.738 30.149 35.323 1.00 59.88 225 SER A C 1
ATOM 1880 O O . SER A 1 225 ? -20.307 30.510 34.229 1.00 59.88 225 SER A O 1
ATOM 1882 N N . SER A 1 226 ? -20.647 28.868 35.705 1.00 68.56 226 SER A N 1
ATOM 1883 C CA . SER A 1 226 ? -19.859 27.867 34.954 1.00 68.56 226 SER A CA 1
ATOM 1884 C C . SER A 1 226 ? -20.512 26.488 34.726 1.00 68.56 226 SER A C 1
ATOM 1886 O O . SER A 1 226 ? -19.827 25.551 34.310 1.00 68.56 226 SER A O 1
ATOM 1888 N N . GLU A 1 227 ? -21.829 26.339 34.924 1.00 78.56 227 GLU A N 1
ATOM 1889 C CA . GLU A 1 227 ? -22.522 25.035 34.836 1.00 78.56 227 GLU A CA 1
ATOM 1890 C C . GLU A 1 227 ? -22.313 24.296 33.501 1.00 78.56 227 GLU A C 1
ATOM 1892 O O . GLU A 1 227 ? -21.999 23.105 33.497 1.00 78.56 227 GLU A O 1
ATOM 1897 N N . GLY A 1 228 ? -22.412 24.994 32.363 1.00 82.88 228 GLY A N 1
ATOM 1898 C CA . GLY A 1 228 ? -22.217 24.378 31.042 1.00 82.88 228 GLY A CA 1
ATOM 1899 C C . GLY A 1 228 ? -20.794 23.850 30.822 1.00 82.88 228 GLY A C 1
ATOM 1900 O O . GLY A 1 228 ? -20.601 22.789 30.230 1.00 82.88 228 GLY A O 1
ATOM 1901 N N . THR A 1 229 ? -19.789 24.548 31.355 1.00 86.00 229 THR A N 1
ATOM 1902 C CA . THR A 1 229 ? -18.383 24.127 31.282 1.00 86.00 229 THR A CA 1
ATOM 1903 C C . THR A 1 229 ? -18.133 22.893 32.145 1.00 86.00 229 THR A C 1
ATOM 1905 O O . THR A 1 229 ? -17.452 21.965 31.708 1.00 86.00 229 THR A O 1
ATOM 1908 N N . ILE A 1 230 ? -18.711 22.854 33.350 1.00 86.81 230 ILE A N 1
ATOM 1909 C CA . ILE A 1 230 ? -18.635 21.691 34.244 1.00 86.81 230 ILE A CA 1
ATOM 1910 C C . ILE A 1 230 ? -19.260 20.466 33.572 1.00 86.81 230 ILE A C 1
ATOM 1912 O O . ILE A 1 230 ? -18.646 19.400 33.569 1.00 86.81 230 ILE A O 1
ATOM 1916 N N . HIS A 1 231 ? -20.435 20.625 32.957 1.00 89.31 231 HIS A N 1
ATOM 1917 C CA . HIS A 1 231 ? -21.097 19.539 32.241 1.00 89.31 231 HIS A CA 1
ATOM 1918 C C . HIS A 1 231 ? -20.230 18.995 31.097 1.00 89.31 231 HIS A C 1
ATOM 1920 O O . HIS A 1 231 ? -20.004 17.791 31.024 1.00 89.31 231 HIS A O 1
ATOM 1926 N N . GLY A 1 232 ? -19.642 19.876 30.280 1.00 90.12 232 GLY A N 1
ATOM 1927 C CA . GLY A 1 232 ? -18.754 19.457 29.192 1.00 90.12 232 GLY A CA 1
ATOM 1928 C C . GLY A 1 232 ? -17.487 18.724 29.661 1.00 90.12 232 GLY A C 1
ATOM 1929 O O . GLY A 1 232 ? -16.978 17.861 28.947 1.00 90.12 232 GLY A O 1
ATOM 1930 N N . PHE A 1 233 ? -16.957 19.028 30.852 1.00 92.25 233 PHE A N 1
ATOM 1931 C CA . PHE A 1 233 ? -15.872 18.232 31.441 1.00 92.25 233 PHE A CA 1
ATOM 1932 C C . PHE A 1 233 ? -16.367 16.891 31.990 1.00 92.25 233 PHE A C 1
ATOM 1934 O O . PHE A 1 233 ? -15.666 15.895 31.833 1.00 92.25 233 PHE A O 1
ATOM 1941 N N . GLN A 1 234 ? -17.565 16.842 32.578 1.00 92.25 234 GLN A N 1
ATOM 1942 C CA . GLN A 1 234 ? -18.152 15.595 33.068 1.00 92.25 234 GLN A CA 1
ATOM 1943 C C . GLN A 1 234 ? -18.389 14.600 31.924 1.00 92.25 234 GLN A C 1
ATOM 1945 O O . GLN A 1 234 ? -17.975 13.451 32.032 1.00 92.25 234 GLN A O 1
ATOM 1950 N N . GLU A 1 235 ? -18.943 15.049 30.794 1.00 94.19 235 GLU A N 1
ATOM 1951 C CA . GLU A 1 235 ? -19.122 14.201 29.605 1.00 94.19 235 GLU A CA 1
ATOM 1952 C C . GLU A 1 235 ? -17.790 13.624 29.099 1.00 94.19 235 GLU A C 1
ATOM 1954 O O . GLU A 1 235 ? -17.706 12.448 28.738 1.00 94.19 235 GLU A O 1
ATOM 1959 N N . LYS A 1 236 ? -16.719 14.430 29.114 1.00 94.69 236 LYS A N 1
ATOM 1960 C CA . LYS A 1 236 ? -15.371 13.974 28.739 1.00 94.69 236 LYS A CA 1
ATOM 1961 C C . LYS A 1 236 ? -14.820 12.929 29.705 1.00 94.69 236 LYS A C 1
ATOM 1963 O O . LYS A 1 236 ? -14.193 11.973 29.250 1.00 94.69 236 LYS A O 1
ATOM 1968 N N . ILE A 1 237 ? -15.034 13.104 31.010 1.00 93.94 237 ILE A N 1
ATOM 1969 C CA . ILE A 1 237 ? -14.630 12.130 32.035 1.00 93.94 237 ILE A CA 1
ATOM 1970 C C . ILE A 1 237 ? -15.383 10.813 31.827 1.00 93.94 237 ILE A C 1
ATOM 1972 O O . ILE A 1 237 ? -14.756 9.754 31.780 1.00 93.94 237 ILE A O 1
ATOM 1976 N N . ASP A 1 238 ? -16.696 10.872 31.605 1.00 94.56 238 ASP A N 1
ATOM 1977 C CA . ASP A 1 238 ? -17.528 9.687 31.382 1.00 94.56 238 ASP A CA 1
ATOM 1978 C C . ASP A 1 238 ? -17.110 8.931 30.105 1.00 94.56 238 ASP A C 1
ATOM 1980 O O . ASP A 1 238 ? -17.033 7.698 30.088 1.00 94.56 238 ASP A O 1
ATOM 1984 N N . GLU A 1 239 ? -16.784 9.649 29.024 1.00 94.00 239 GLU A N 1
ATOM 1985 C CA . GLU A 1 239 ? -16.249 9.039 27.802 1.00 94.00 239 GLU A CA 1
ATOM 1986 C C . GLU A 1 239 ? -14.851 8.438 28.023 1.00 94.00 239 GLU A C 1
ATOM 1988 O O . GLU A 1 239 ? -14.548 7.344 27.528 1.00 94.00 239 GLU A O 1
ATOM 1993 N N . ALA A 1 240 ? -13.989 9.120 28.781 1.00 94.25 240 ALA A N 1
ATOM 1994 C CA . ALA A 1 240 ? -12.664 8.615 29.109 1.00 94.25 240 ALA A CA 1
ATOM 1995 C C . ALA A 1 240 ? -12.726 7.344 29.962 1.00 94.25 240 ALA A C 1
ATOM 1997 O O . ALA A 1 240 ? -11.991 6.409 29.649 1.00 94.25 240 ALA A O 1
ATOM 1998 N N . HIS A 1 241 ? -13.641 7.239 30.931 1.00 94.62 241 HIS A N 1
ATOM 1999 C CA . HIS A 1 241 ? -13.882 6.002 31.685 1.00 94.62 241 HIS A CA 1
ATOM 2000 C C . HIS A 1 241 ? -14.192 4.816 30.766 1.00 94.62 241 HIS A C 1
ATOM 2002 O O . HIS A 1 241 ? -13.518 3.787 30.844 1.00 94.62 241 HIS A O 1
ATOM 2008 N N . LYS A 1 242 ? -15.136 4.975 29.828 1.00 92.75 242 LYS A N 1
ATOM 2009 C CA . LYS A 1 242 ? -15.479 3.918 28.855 1.00 92.75 242 LYS A CA 1
ATOM 2010 C C . LYS A 1 242 ? -14.272 3.511 28.007 1.00 92.75 242 LYS A C 1
ATOM 2012 O O . LYS A 1 242 ? -14.033 2.331 27.753 1.00 92.75 242 LYS A O 1
ATOM 2017 N N . ARG A 1 243 ? -13.474 4.487 27.562 1.00 93.06 243 ARG A N 1
ATOM 2018 C CA . ARG A 1 243 ? -12.254 4.227 26.779 1.00 93.06 243 ARG A CA 1
ATOM 2019 C C . ARG A 1 243 ? -11.185 3.513 27.606 1.00 93.06 243 ARG A C 1
ATOM 2021 O O . ARG A 1 243 ? -10.521 2.626 27.071 1.00 93.06 243 ARG A O 1
ATOM 2028 N N . ILE A 1 244 ? -11.015 3.887 28.873 1.00 94.88 244 ILE A N 1
ATOM 2029 C CA . ILE A 1 244 ? -10.088 3.244 29.810 1.00 94.88 244 ILE A CA 1
ATOM 2030 C C . ILE A 1 244 ? -10.459 1.776 29.989 1.00 94.88 244 ILE A C 1
ATOM 2032 O O . ILE A 1 244 ? -9.592 0.926 29.814 1.00 94.88 244 ILE A O 1
ATOM 2036 N N . GLU A 1 245 ? -11.733 1.471 30.225 1.00 94.31 245 GLU A N 1
ATOM 2037 C CA . GLU A 1 245 ? -12.207 0.095 30.401 1.00 94.31 245 GLU A CA 1
ATOM 2038 C C . GLU A 1 245 ? -11.878 -0.787 29.182 1.00 94.31 245 GLU A C 1
ATOM 2040 O O . GLU A 1 245 ? -11.361 -1.901 29.311 1.00 94.31 245 GLU A O 1
ATOM 2045 N N . VAL A 1 246 ? -12.092 -0.262 27.969 1.00 94.12 246 VAL A N 1
ATOM 2046 C CA . VAL A 1 246 ? -11.710 -0.943 26.722 1.00 94.12 246 VAL A CA 1
ATOM 2047 C C . VAL A 1 246 ? -10.194 -1.152 26.639 1.00 94.12 246 VAL A C 1
ATOM 2049 O O . VAL A 1 246 ? -9.745 -2.225 26.232 1.00 94.12 246 VAL A O 1
ATOM 2052 N N . LEU A 1 247 ? -9.386 -0.142 26.977 1.00 95.00 247 LEU A N 1
ATOM 2053 C CA . LEU A 1 247 ? -7.922 -0.241 26.927 1.00 95.00 247 LEU A CA 1
ATOM 2054 C C . LEU A 1 247 ? -7.389 -1.256 27.939 1.00 95.00 247 LEU A C 1
ATOM 2056 O O . LEU A 1 247 ? -6.561 -2.085 27.573 1.00 95.00 247 LEU A O 1
ATOM 2060 N N . GLU A 1 248 ? -7.893 -1.238 29.169 1.00 95.12 248 GLU A N 1
ATOM 2061 C CA . GLU A 1 248 ? -7.533 -2.197 30.214 1.00 95.12 248 GLU A CA 1
ATOM 2062 C C . GLU A 1 248 ? -7.881 -3.624 29.799 1.00 95.12 248 GLU A C 1
ATOM 2064 O O . GLU A 1 248 ? -7.058 -4.528 29.952 1.00 95.12 248 GLU A O 1
ATOM 2069 N N . LYS A 1 249 ? -9.057 -3.834 29.191 1.00 94.75 249 LYS A N 1
ATOM 2070 C CA . LYS A 1 249 ? -9.426 -5.151 28.665 1.00 94.75 249 LYS A CA 1
ATOM 2071 C C . LYS A 1 249 ? -8.482 -5.615 27.558 1.00 94.75 249 LYS A C 1
ATOM 2073 O O . LYS A 1 249 ? -8.109 -6.784 27.535 1.00 94.75 249 LYS A O 1
ATOM 2078 N N . LYS A 1 250 ? -8.089 -4.719 26.648 1.00 94.94 250 LYS A N 1
ATOM 2079 C CA . LYS A 1 250 ? -7.146 -5.024 25.558 1.00 94.94 250 LYS A CA 1
ATOM 2080 C C . LYS A 1 250 ? -5.745 -5.344 26.075 1.00 94.94 250 LYS A C 1
ATOM 2082 O O . LYS A 1 250 ? -5.134 -6.285 25.583 1.00 94.94 250 LYS A O 1
ATOM 2087 N N . ILE A 1 251 ? -5.260 -4.602 27.072 1.00 94.44 251 ILE A N 1
ATOM 2088 C CA . ILE A 1 251 ? -3.979 -4.882 27.735 1.00 94.44 251 ILE A CA 1
ATOM 2089 C C . ILE A 1 251 ? -4.039 -6.247 28.420 1.00 94.44 251 ILE A C 1
ATOM 2091 O O . ILE A 1 251 ? -3.169 -7.071 28.176 1.00 94.44 251 ILE A O 1
ATOM 2095 N N . ARG A 1 252 ? -5.111 -6.537 29.168 1.00 93.69 252 ARG A N 1
ATOM 2096 C CA . ARG A 1 252 ? -5.280 -7.847 29.811 1.00 93.69 252 ARG A CA 1
ATOM 2097 C C . ARG A 1 252 ? -5.274 -8.995 28.802 1.00 93.69 252 ARG A C 1
ATOM 2099 O O . ARG A 1 252 ? -4.654 -10.008 29.062 1.00 93.69 252 ARG A O 1
ATOM 2106 N N . ILE A 1 253 ? -5.909 -8.828 27.639 1.00 90.88 253 ILE A N 1
ATOM 2107 C CA . ILE A 1 253 ? -5.864 -9.843 26.571 1.00 90.88 253 ILE A CA 1
ATOM 2108 C C . ILE A 1 253 ? -4.429 -10.102 26.103 1.00 90.88 253 ILE A C 1
ATOM 2110 O O . ILE A 1 253 ? -4.082 -11.252 25.874 1.00 90.88 253 ILE A O 1
ATOM 2114 N N . LEU A 1 254 ? -3.601 -9.062 25.956 1.00 90.44 254 LEU A N 1
ATOM 2115 C CA . LEU A 1 254 ? -2.186 -9.249 25.623 1.00 90.44 254 LEU A CA 1
ATOM 2116 C C . LEU A 1 254 ? -1.437 -9.985 26.736 1.00 90.44 254 LEU A C 1
ATOM 2118 O O . LEU A 1 254 ? -0.690 -10.909 26.435 1.00 90.44 254 LEU A O 1
ATOM 2122 N N . ASP A 1 255 ? -1.667 -9.601 27.992 1.00 88.31 255 ASP A N 1
ATOM 2123 C CA . ASP A 1 255 ? -1.020 -10.216 29.154 1.00 88.31 255 ASP A CA 1
ATOM 2124 C C . ASP A 1 255 ? -1.403 -11.702 29.293 1.00 88.31 255 ASP A C 1
ATOM 2126 O O . ASP A 1 255 ? -0.545 -12.549 29.527 1.00 88.31 255 ASP A O 1
ATOM 2130 N N . ASP A 1 256 ? -2.683 -12.041 29.115 1.00 87.12 256 ASP A N 1
ATOM 2131 C CA . ASP A 1 256 ? -3.174 -13.423 29.166 1.00 87.12 256 ASP A CA 1
ATOM 2132 C C . ASP A 1 256 ? -2.521 -14.270 28.055 1.00 87.12 256 ASP A C 1
ATOM 2134 O O . ASP A 1 256 ? -2.061 -15.380 28.306 1.00 87.12 256 ASP A O 1
ATOM 2138 N N . MET A 1 257 ? -2.403 -13.720 26.841 1.00 78.56 257 MET A N 1
ATOM 2139 C CA . MET A 1 257 ? -1.796 -14.409 25.6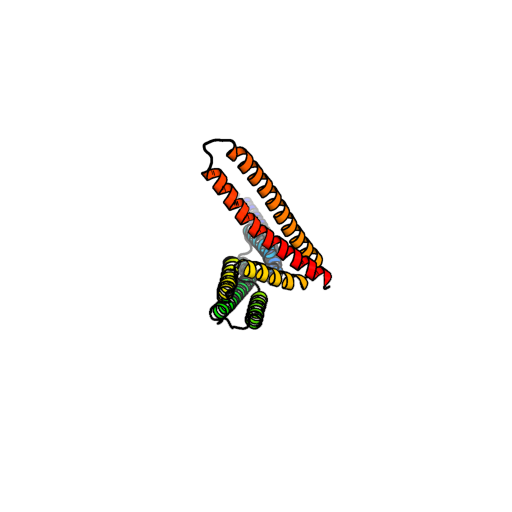95 1.00 78.56 257 MET A CA 1
ATOM 2140 C C . MET A 1 257 ? -0.271 -14.568 25.811 1.00 78.56 257 MET A C 1
ATOM 2142 O O . MET A 1 257 ? 0.280 -15.508 25.243 1.00 78.56 257 MET A O 1
ATOM 2146 N N . GLU A 1 258 ? 0.424 -13.674 26.519 1.00 72.94 258 GLU A N 1
ATOM 2147 C CA . GLU A 1 258 ? 1.859 -13.814 26.813 1.00 72.94 258 GLU A CA 1
ATOM 2148 C C . GLU A 1 258 ? 2.114 -14.947 27.820 1.00 72.94 258 GLU A C 1
ATOM 2150 O O . GLU A 1 258 ? 3.096 -15.666 27.688 1.00 72.94 258 GLU A O 1
ATOM 2155 N N . ASN A 1 259 ? 1.202 -15.151 28.778 1.00 68.69 259 ASN A N 1
ATOM 2156 C CA . ASN A 1 259 ? 1.312 -16.203 29.796 1.00 68.69 259 ASN A CA 1
ATOM 2157 C C . ASN A 1 259 ? 0.894 -17.606 29.304 1.00 68.69 259 ASN A C 1
ATOM 2159 O O . ASN A 1 259 ? 1.199 -18.596 29.968 1.00 68.69 259 ASN A O 1
ATOM 2163 N N . GLU A 1 260 ? 0.165 -17.702 28.187 1.00 60.47 260 GLU A N 1
ATOM 2164 C CA . GLU A 1 260 ? -0.260 -18.973 27.573 1.00 60.47 260 GLU A CA 1
ATOM 2165 C C . GLU A 1 260 ? 0.785 -19.583 26.608 1.00 60.47 260 GLU A C 1
ATOM 2167 O O . GLU A 1 260 ? 0.607 -20.728 26.184 1.00 60.47 260 GLU A O 1
ATOM 2172 N N . ASN A 1 261 ? 1.860 -18.854 26.271 1.00 48.00 261 ASN A N 1
ATOM 2173 C CA . ASN A 1 261 ? 2.983 -19.328 25.438 1.00 48.00 261 ASN A CA 1
ATOM 2174 C C . ASN A 1 261 ? 4.209 -19.713 26.274 1.00 48.00 261 ASN A C 1
ATOM 2176 O O . ASN A 1 261 ? 4.951 -20.613 25.815 1.00 48.00 261 ASN A O 1
#

Secondary structure (DSSP, 8-state):
-HHHHHHHHHHHHHHHHHHHHHHHHHHHHHHHHHHHHTT---HHHHHHHHHHHHHHHHHS----HHHHHHHHHHHHHHHHHHHHHHHHHHHHHHHHHHHHHHHHHHHHHHHHHPPPPS-HHHHHHHHHHHHHHHHHS----GGGHHHHHHHHHHHHHHHHHHTT--HHHHHHHHHHHHHHHHHTSTTHHHHHHHHHHHHHHHHHHHHHHHHHHHHHHHHHTTSTT-HHHHHHHHHHHHHHHHHHHHHHHHHHHHHHHHHT-

Foldseek 3Di:
DVVVVVVVVVVVVVVVQVLQVVLVVLLVVLLVVLQVLLPDPPLPVSVVSLVVSVVVNVVRDHHPPVCVVVSVVSSVVSVCSNVVVVVVVVVVVQVLQQVLLVQLVVLLVVLLVDDADLDPVVLVVSLVVSVVSNVVRDHHPPVCVVVSVVSSVVSNVVNVVVNVDDPLRVLLVVLLVVLVVLCPDVPSVVVLVVVLVVLVVVLVVLVVVLVVLVVVLVVQVVPPPCPVVNVVSVVSNVVSVSVNVSSVSSSVSSVVVVVVD

Radius of gyration: 35.68 Å; chains: 1; bounding box: 73×51×102 Å